Protein AF-A0A1A2VH51-F1 (afdb_monomer)

pLDDT: mean 92.54, std 7.7, range [42.25, 98.5]

Foldseek 3Di:
DDFDQDPNDTDDDDVVCVPPDLVVLLVVLLVVLLVVVVVDDAADEAEAAALQEQDSNSVSNNNSVVVNLQVVAPRYKYKHFYDHHDDDQFAEKEFDAPVVLVVVLVVVVVPVVVCVVPVCNCVQLVVQQVCLVCVCCRHVNPPDPDHDDGNGMTTIFMWHHYPNFIFTAHRYYADVVCNDDDTDPDTCRCVSPDDHPNRVVVD

Secondary structure (DSSP, 8-state):
---EEETTEEE---GGGTTS-HHHHHHHHHHHHHHHHTT--S-EEEEEE-TTSSSHHHHHHHHHHHHHHHHHGGGEEEEEE-SSSPPSS--EEEEE-HHHHHHHHHHHHT-HHHHHHS-HHHHHHHHHHHHHHHHHHHHH-TT-S-----SEEEEEEEEEEETTEEEEEPSEE-BTTB----EEEEE-HHHHTSPPHHHHHT-

Solvent-accessible surface area (backbone atoms only — not comparable to full-atom values): 11264 Å² total; per-residue (Å²): 134,76,70,46,80,54,98,92,38,80,43,82,78,64,71,92,41,73,82,46,56,56,69,59,33,17,55,53,50,23,48,53,51,51,60,56,54,73,76,56,85,74,76,40,80,45,75,45,42,28,51,55,31,57,49,69,66,44,17,24,51,17,47,14,50,50,58,34,36,54,73,52,19,84,45,26,39,38,35,26,34,57,82,81,33,74,68,90,64,42,17,31,33,40,73,39,53,70,68,59,50,51,52,51,40,54,60,54,59,74,43,49,76,56,39,72,78,46,59,54,54,57,51,55,52,53,51,17,37,50,32,33,71,48,39,39,38,63,36,65,34,83,89,44,87,63,76,73,86,49,69,24,21,47,60,24,29,35,31,32,29,52,96,96,38,32,21,30,33,47,63,45,74,63,43,86,96,54,77,77,76,71,61,38,88,51,74,42,40,73,63,76,72,44,83,27,75,42,69,76,72,68,120

Structure (mmCIF, N/CA/C/O backbone):
data_AF-A0A1A2VH51-F1
#
_entry.id   AF-A0A1A2VH51-F1
#
loop_
_atom_site.group_PDB
_atom_site.id
_atom_site.type_symbol
_atom_site.label_atom_id
_atom_site.label_alt_id
_atom_site.label_comp_id
_atom_site.label_asym_id
_atom_site.label_entity_id
_atom_site.label_seq_id
_atom_site.pdbx_PDB_ins_code
_atom_site.Cartn_x
_atom_site.Cartn_y
_atom_site.Cartn_z
_atom_site.occupancy
_atom_site.B_iso_or_equiv
_atom_site.auth_seq_id
_atom_site.auth_comp_id
_atom_site.auth_asym_id
_atom_site.auth_atom_id
_atom_site.pdbx_PDB_model_num
ATOM 1 N N . MET A 1 1 ? -24.091 6.174 -7.461 1.00 45.56 1 MET A N 1
ATOM 2 C CA . MET A 1 1 ? -24.916 5.526 -8.511 1.00 45.56 1 MET A CA 1
ATOM 3 C C . MET A 1 1 ? -24.283 5.861 -9.857 1.00 45.56 1 MET A C 1
ATOM 5 O O . MET A 1 1 ? -23.972 7.026 -10.028 1.00 45.56 1 MET A O 1
ATOM 9 N N . ALA A 1 2 ? -24.024 4.957 -10.804 1.00 42.25 2 ALA A N 1
ATOM 10 C CA . ALA A 1 2 ? -24.270 3.516 -10.881 1.00 42.25 2 ALA A CA 1
ATOM 11 C C . ALA A 1 2 ? -22.970 2.720 -10.665 1.00 42.25 2 ALA A C 1
ATOM 13 O O . ALA A 1 2 ? -21.919 3.094 -11.177 1.00 42.25 2 ALA A O 1
ATOM 14 N N . ALA A 1 3 ? -23.054 1.640 -9.887 1.00 53.72 3 ALA A N 1
ATOM 15 C CA . ALA A 1 3 ? -21.981 0.666 -9.791 1.00 53.72 3 ALA A CA 1
ATOM 16 C C . ALA A 1 3 ? -21.979 -0.147 -11.091 1.00 53.72 3 ALA A C 1
ATOM 18 O O . ALA A 1 3 ? -22.956 -0.833 -11.382 1.00 53.72 3 ALA A O 1
ATOM 19 N N . GLY A 1 4 ? -20.939 -0.006 -11.907 1.00 67.25 4 GLY A N 1
ATOM 20 C CA . GLY A 1 4 ? -20.737 -0.901 -13.042 1.00 67.25 4 GLY A CA 1
ATOM 21 C C . GLY A 1 4 ? -20.118 -2.205 -12.550 1.00 67.25 4 GLY A C 1
ATOM 22 O O . GLY A 1 4 ? -19.243 -2.174 -11.683 1.00 67.25 4 GLY A O 1
ATOM 23 N N . GLU A 1 5 ? -20.547 -3.340 -13.095 1.00 78.88 5 GLU A N 1
ATOM 24 C CA . GLU A 1 5 ? -19.746 -4.561 -13.040 1.00 78.88 5 GLU A CA 1
ATOM 25 C C . GLU A 1 5 ? -18.801 -4.577 -14.243 1.00 78.88 5 GLU A C 1
ATOM 27 O O . GLU A 1 5 ? -19.226 -4.416 -15.388 1.00 78.88 5 GLU A O 1
ATOM 32 N N . PHE A 1 6 ? -17.509 -4.761 -13.993 1.00 79.12 6 PHE A N 1
ATOM 33 C CA . PHE A 1 6 ? -16.492 -4.865 -15.028 1.00 79.12 6 PHE A CA 1
ATOM 34 C C . PHE A 1 6 ? -15.518 -5.984 -14.680 1.00 79.12 6 PHE A C 1
ATOM 36 O O . PHE A 1 6 ? -14.874 -5.937 -13.638 1.00 79.12 6 PHE A O 1
ATOM 43 N N . ALA A 1 7 ? -15.411 -6.997 -15.545 1.00 84.19 7 ALA A N 1
ATOM 44 C CA . ALA A 1 7 ? -14.507 -8.139 -15.362 1.00 84.19 7 ALA A CA 1
ATOM 45 C C . ALA A 1 7 ? -14.626 -8.830 -13.981 1.00 84.19 7 ALA A C 1
ATOM 47 O O . ALA A 1 7 ? -13.630 -9.257 -13.406 1.00 84.19 7 ALA A O 1
ATOM 48 N N . GLY A 1 8 ? -15.845 -8.922 -13.436 1.00 85.06 8 GLY A N 1
ATOM 49 C CA . GLY A 1 8 ? -16.095 -9.499 -12.108 1.00 85.06 8 GLY A CA 1
ATOM 50 C C . GLY A 1 8 ? -15.820 -8.551 -10.935 1.00 85.06 8 GLY A C 1
ATOM 51 O O . GLY A 1 8 ? -15.975 -8.950 -9.784 1.00 85.06 8 GLY A O 1
ATOM 52 N N . PHE A 1 9 ? -15.453 -7.297 -11.204 1.00 86.62 9 PHE A N 1
ATOM 53 C CA . PHE A 1 9 ? -15.301 -6.252 -10.198 1.00 86.62 9 PHE A CA 1
ATOM 54 C C . PHE A 1 9 ? -16.520 -5.344 -10.175 1.00 86.62 9 PHE A C 1
ATOM 56 O O . PHE A 1 9 ? -16.989 -4.884 -11.215 1.00 86.62 9 PHE A O 1
ATOM 63 N N . ARG A 1 10 ? -16.980 -5.007 -8.972 1.00 88.31 10 ARG A N 1
ATOM 64 C CA . ARG A 1 10 ? -17.880 -3.875 -8.773 1.00 88.31 10 ARG A CA 1
ATOM 65 C C . ARG A 1 10 ? -17.056 -2.596 -8.708 1.00 88.31 10 ARG A C 1
ATOM 67 O O . ARG A 1 10 ? -16.234 -2.431 -7.810 1.00 88.31 10 ARG A O 1
ATOM 74 N N . VAL A 1 11 ? -17.322 -1.670 -9.618 1.00 89.88 11 VAL A N 1
ATOM 75 C CA . VAL A 1 11 ? -16.664 -0.364 -9.648 1.00 89.88 11 VAL A CA 1
ATOM 76 C C . VAL A 1 11 ? -17.558 0.664 -8.966 1.00 89.88 11 VAL A C 1
ATOM 78 O O . VAL A 1 11 ? -18.696 0.887 -9.379 1.00 89.88 11 VAL A O 1
ATOM 81 N N . VAL A 1 12 ? -17.040 1.306 -7.919 1.00 90.44 12 VAL A N 1
ATOM 82 C CA . VAL A 1 12 ? -17.690 2.443 -7.258 1.00 90.44 12 VAL A CA 1
ATOM 83 C C . VAL A 1 12 ? -16.926 3.706 -7.623 1.00 90.44 12 VAL A C 1
ATOM 85 O O . VAL A 1 12 ? -15.766 3.865 -7.259 1.00 90.44 12 VAL A O 1
ATOM 88 N N . VAL A 1 13 ? -17.592 4.598 -8.351 1.00 90.75 13 VAL A N 1
ATOM 89 C CA . VAL A 1 13 ? -17.011 5.860 -8.814 1.00 90.75 13 VAL A CA 1
ATOM 90 C C . VAL A 1 13 ? -17.446 6.996 -7.888 1.00 90.75 13 VAL A C 1
ATOM 92 O O . VAL A 1 13 ? -18.637 7.167 -7.616 1.00 90.75 13 VAL A O 1
ATOM 95 N N . LEU A 1 14 ? -16.475 7.768 -7.394 1.00 91.88 14 LEU A N 1
ATOM 96 C CA . LEU A 1 14 ? -16.673 8.873 -6.450 1.00 91.88 14 LEU A CA 1
ATOM 97 C C . LEU A 1 14 ? -16.352 10.234 -7.097 1.00 91.88 14 LEU A C 1
ATOM 99 O O . LEU A 1 14 ? -15.671 11.059 -6.497 1.00 91.88 14 LEU A O 1
ATOM 103 N N . ASP A 1 15 ? -16.852 10.483 -8.312 1.00 91.31 15 ASP A N 1
ATOM 104 C CA . ASP A 1 15 ? -16.515 11.686 -9.103 1.00 91.31 15 ASP A CA 1
ATOM 105 C C . ASP A 1 15 ? -16.826 13.003 -8.384 1.00 91.31 15 ASP A C 1
ATOM 107 O O . ASP A 1 15 ? -16.090 13.977 -8.491 1.00 91.31 15 ASP A O 1
ATOM 111 N N . HIS A 1 16 ? -17.881 13.018 -7.569 1.00 90.31 16 HIS A N 1
ATOM 112 C CA . HIS A 1 16 ? -18.252 14.171 -6.744 1.00 90.31 16 HIS A CA 1
ATOM 113 C C . HIS A 1 16 ? -17.190 14.561 -5.695 1.00 90.31 16 HIS A C 1
ATOM 115 O O . HIS A 1 16 ? -17.291 15.634 -5.106 1.00 90.31 16 HIS A O 1
ATOM 121 N N . LEU A 1 17 ? -16.186 13.711 -5.448 1.00 92.44 17 LEU A N 1
ATOM 122 C CA . LEU A 1 17 ? -15.063 13.977 -4.544 1.00 92.44 17 LEU A CA 1
ATOM 123 C C . LEU A 1 17 ? -13.774 14.361 -5.288 1.00 92.44 17 LEU A C 1
ATOM 125 O O . LEU A 1 17 ? -12.760 14.644 -4.646 1.00 92.44 17 LEU A O 1
ATOM 129 N N . VAL A 1 18 ? -13.777 14.387 -6.627 1.00 85.75 18 VAL A N 1
ATOM 130 C CA . VAL A 1 18 ? -12.567 14.646 -7.428 1.00 85.75 18 VAL A CA 1
ATOM 131 C C . VAL A 1 18 ? -11.964 16.009 -7.129 1.00 85.75 18 VAL A C 1
ATOM 133 O O . VAL A 1 18 ? -10.749 16.085 -7.078 1.00 85.75 18 VAL A O 1
ATOM 136 N N . ASP A 1 19 ? -12.749 17.024 -6.779 1.00 87.88 19 ASP A N 1
ATOM 137 C CA . ASP A 1 19 ? -12.238 18.360 -6.420 1.00 87.88 19 ASP A CA 1
ATOM 138 C C . ASP A 1 19 ? -12.399 18.690 -4.929 1.00 87.88 19 ASP A C 1
ATOM 140 O O . ASP A 1 19 ? -12.152 19.812 -4.493 1.00 87.88 19 ASP A O 1
ATOM 144 N N . ALA A 1 20 ? -12.801 17.708 -4.120 1.00 89.94 20 ALA A N 1
ATOM 145 C CA . ALA A 1 20 ? -13.014 17.912 -2.696 1.00 89.94 20 ALA A CA 1
ATOM 146 C C . ALA A 1 20 ? -11.702 18.190 -1.940 1.00 89.94 20 ALA A C 1
ATOM 148 O O . ALA A 1 20 ? -10.629 17.687 -2.290 1.00 89.94 20 ALA A O 1
ATOM 149 N N . ASP A 1 21 ? -11.809 18.959 -0.854 1.00 89.31 21 ASP A N 1
ATOM 150 C CA . ASP A 1 21 ? -10.746 19.077 0.147 1.00 89.31 21 ASP A CA 1
ATOM 151 C C . ASP A 1 21 ? -10.367 17.682 0.694 1.00 89.31 21 ASP A C 1
ATOM 153 O O . ASP A 1 21 ? -11.258 16.833 0.837 1.00 89.31 21 ASP A O 1
ATOM 157 N N . PRO A 1 22 ? -9.088 17.419 1.034 1.00 85.44 22 PRO A N 1
ATOM 158 C CA . PRO A 1 22 ? -8.651 16.131 1.569 1.00 85.44 22 PRO A CA 1
ATOM 159 C C . PRO A 1 22 ? -9.500 15.586 2.724 1.00 85.44 22 PRO A C 1
ATOM 161 O O . PRO A 1 22 ? -9.721 14.381 2.778 1.00 85.44 22 PRO A O 1
ATOM 164 N N . THR A 1 23 ? -10.028 16.441 3.603 1.00 87.56 23 THR A N 1
ATOM 165 C CA . THR A 1 23 ? -10.880 16.026 4.732 1.00 87.56 23 THR A CA 1
ATOM 166 C C . THR A 1 23 ? -12.226 15.481 4.253 1.00 87.56 23 THR A C 1
ATOM 168 O O . THR A 1 23 ? -12.722 14.470 4.753 1.00 87.56 23 THR A O 1
ATOM 171 N N . VAL A 1 24 ? -12.823 16.138 3.256 1.00 92.25 24 VAL A N 1
ATOM 172 C CA . VAL A 1 24 ? -14.099 15.726 2.652 1.00 92.25 24 VAL A CA 1
ATOM 173 C C . VAL A 1 24 ? -13.906 14.457 1.822 1.00 92.25 24 VAL A C 1
ATOM 175 O O . VAL A 1 24 ? -14.721 13.537 1.906 1.00 92.25 24 VAL A O 1
ATOM 178 N N . LEU A 1 25 ? -12.802 14.378 1.073 1.00 91.88 25 LEU A N 1
ATOM 179 C CA . LEU A 1 25 ? -12.395 13.173 0.354 1.00 91.88 25 LEU A CA 1
ATOM 180 C C . LEU A 1 25 ? -12.227 11.992 1.318 1.00 91.88 25 LEU A C 1
ATOM 182 O O . LEU A 1 25 ? -12.767 10.918 1.063 1.00 91.88 25 LEU A O 1
ATOM 186 N N . GLU A 1 26 ? -11.525 12.195 2.434 1.00 92.81 26 GLU A N 1
ATOM 187 C CA . GLU A 1 26 ? -11.271 11.159 3.434 1.00 92.81 26 GLU A CA 1
ATOM 188 C C . GLU A 1 26 ? -12.580 10.593 4.005 1.00 92.81 26 GLU A C 1
ATOM 190 O O . GLU A 1 26 ? -12.804 9.379 3.989 1.00 92.81 26 GLU A O 1
ATOM 195 N N . ALA A 1 27 ? -13.489 11.472 4.437 1.00 93.50 27 ALA A N 1
ATOM 196 C CA . ALA A 1 27 ? -14.791 11.072 4.964 1.00 93.50 27 ALA A CA 1
ATOM 197 C C . ALA A 1 27 ? -15.648 10.335 3.919 1.00 93.50 27 ALA A C 1
ATOM 199 O O . ALA A 1 27 ? -16.260 9.309 4.232 1.00 93.50 27 ALA A O 1
ATOM 200 N N . GLY A 1 28 ? -15.673 10.827 2.676 1.00 94.31 28 GLY A N 1
ATOM 201 C CA . GLY A 1 28 ? -16.443 10.227 1.587 1.00 94.31 28 GLY A CA 1
ATOM 202 C C . GLY A 1 28 ? -15.929 8.844 1.180 1.00 94.31 28 GLY A C 1
ATOM 203 O O . GLY A 1 28 ? -16.721 7.914 1.021 1.00 94.31 28 GLY A O 1
ATOM 204 N N . VAL A 1 29 ? -14.607 8.669 1.090 1.00 95.12 29 VAL A N 1
ATOM 205 C CA . VAL A 1 29 ? -13.984 7.365 0.805 1.00 95.12 29 VAL A CA 1
ATOM 206 C C . VAL A 1 29 ? -14.249 6.378 1.945 1.00 95.12 29 VAL A C 1
ATOM 208 O O . VAL A 1 29 ? -14.648 5.243 1.685 1.00 95.12 29 VAL A O 1
ATOM 211 N N . ALA A 1 30 ? -14.108 6.796 3.207 1.00 95.12 30 ALA A N 1
ATOM 212 C CA . ALA A 1 30 ? -14.380 5.927 4.355 1.00 95.12 30 ALA A CA 1
ATOM 213 C C . ALA A 1 30 ? -15.852 5.468 4.410 1.00 95.12 30 ALA A C 1
ATOM 215 O O . ALA A 1 30 ? -16.135 4.315 4.755 1.00 95.12 30 ALA A O 1
ATOM 216 N N . ALA A 1 31 ? -16.793 6.346 4.046 1.00 94.31 31 ALA A N 1
ATOM 217 C CA . ALA A 1 31 ? -18.207 6.000 3.927 1.00 94.31 31 ALA A CA 1
ATOM 218 C C . ALA A 1 31 ? -18.446 4.976 2.807 1.00 94.31 31 ALA A C 1
ATOM 220 O O . ALA A 1 31 ? -19.063 3.941 3.055 1.00 94.31 31 ALA A O 1
ATOM 221 N N . ALA A 1 32 ? -17.877 5.199 1.619 1.00 94.44 32 ALA A N 1
ATOM 222 C CA . ALA A 1 32 ? -18.000 4.276 0.491 1.00 94.44 32 ALA A CA 1
ATOM 223 C C . ALA A 1 32 ? -17.426 2.882 0.804 1.00 94.44 32 ALA A C 1
ATOM 225 O O . ALA A 1 32 ? -18.057 1.874 0.487 1.00 94.44 32 ALA A O 1
ATOM 226 N N . LEU A 1 33 ? -16.270 2.812 1.477 1.00 95.00 33 LEU A N 1
ATOM 227 C CA . LEU A 1 33 ? -15.690 1.548 1.943 1.00 95.00 33 LEU A CA 1
ATOM 228 C C . LEU A 1 33 ? -16.621 0.828 2.922 1.00 95.00 33 LEU A C 1
ATOM 230 O O . LEU A 1 33 ? -16.812 -0.380 2.811 1.00 95.00 33 LEU A O 1
ATOM 234 N N . THR A 1 34 ? -17.219 1.566 3.859 1.00 94.12 34 THR A N 1
ATOM 235 C CA . THR A 1 34 ? -18.172 1.006 4.828 1.00 94.12 34 THR A CA 1
ATOM 236 C C . THR A 1 34 ? -19.405 0.439 4.129 1.00 94.12 34 THR A C 1
ATOM 238 O O . THR A 1 34 ? -19.861 -0.645 4.484 1.00 94.12 34 THR A O 1
ATOM 241 N N . ASP A 1 35 ? -19.934 1.139 3.127 1.00 93.00 35 ASP A N 1
ATOM 242 C CA . ASP A 1 35 ? -21.104 0.682 2.379 1.00 93.00 35 ASP A CA 1
ATOM 243 C C . ASP A 1 35 ? -20.803 -0.579 1.562 1.00 93.00 35 ASP A C 1
ATOM 245 O O . ASP A 1 35 ? -21.581 -1.528 1.619 1.00 93.00 35 ASP A O 1
ATOM 249 N N . VAL A 1 36 ? -19.655 -0.640 0.875 1.00 91.38 36 VAL A N 1
ATOM 250 C CA . VAL A 1 36 ? -19.232 -1.841 0.130 1.00 91.38 36 VAL A CA 1
ATOM 251 C C . VAL A 1 36 ? -18.973 -3.020 1.073 1.00 91.38 36 VAL A C 1
ATOM 253 O O . VAL A 1 36 ? -19.394 -4.139 0.786 1.00 91.38 36 VAL A O 1
ATOM 256 N N . ALA A 1 37 ? -18.329 -2.786 2.219 1.00 92.12 37 ALA A N 1
ATOM 257 C CA . ALA A 1 37 ? -17.998 -3.834 3.184 1.00 92.12 37 ALA A CA 1
ATOM 258 C C . ALA A 1 37 ? -19.235 -4.552 3.750 1.00 92.12 37 ALA A C 1
ATOM 260 O O . ALA A 1 37 ? -19.156 -5.739 4.050 1.00 92.12 37 ALA A O 1
ATOM 261 N N . ARG A 1 38 ? -20.393 -3.877 3.843 1.00 90.69 38 ARG A N 1
ATOM 262 C CA . ARG A 1 38 ? -21.658 -4.495 4.297 1.00 90.69 38 ARG A CA 1
ATOM 263 C C . ARG A 1 38 ? -22.147 -5.624 3.394 1.00 90.69 38 ARG A C 1
ATOM 265 O O . ARG A 1 38 ? -22.955 -6.442 3.827 1.00 90.69 38 ARG A O 1
ATOM 272 N N . GLU A 1 39 ? -21.707 -5.643 2.143 1.00 89.06 39 GLU A N 1
ATOM 273 C CA . GLU A 1 39 ? -22.135 -6.629 1.154 1.00 89.06 39 GLU A CA 1
ATOM 274 C C . GLU A 1 39 ? -21.197 -7.843 1.093 1.00 89.06 39 GLU A C 1
ATOM 276 O O . GLU A 1 39 ? -21.572 -8.898 0.576 1.00 89.06 39 GLU A O 1
ATOM 281 N N . VAL A 1 40 ? -19.985 -7.718 1.638 1.00 86.94 40 VAL A N 1
ATOM 282 C CA . VAL A 1 40 ? -18.974 -8.775 1.617 1.00 86.94 40 VAL A CA 1
ATOM 283 C C . VAL A 1 40 ? -19.202 -9.734 2.782 1.00 86.94 40 VAL A C 1
ATOM 285 O O . VAL A 1 40 ? -19.406 -9.329 3.924 1.00 86.94 40 VAL A O 1
ATOM 288 N N . ARG A 1 41 ? -19.148 -11.039 2.497 1.00 85.75 41 ARG A N 1
ATOM 289 C CA . ARG A 1 41 ? -19.169 -12.086 3.525 1.00 85.75 41 ARG A CA 1
ATOM 290 C C . ARG A 1 41 ? -17.752 -12.592 3.762 1.00 85.75 41 ARG A C 1
ATOM 292 O O . ARG A 1 41 ? -17.135 -13.116 2.840 1.00 85.75 41 ARG A O 1
ATOM 299 N N . GLY A 1 42 ? -17.287 -12.502 5.004 1.00 88.94 42 GLY A N 1
ATOM 300 C CA . GLY A 1 42 ? -15.973 -12.991 5.422 1.00 88.94 42 GLY A CA 1
ATOM 301 C C . GLY A 1 42 ? -14.929 -11.880 5.574 1.00 88.94 42 GLY A C 1
ATOM 302 O O . GLY A 1 42 ? -15.286 -10.702 5.554 1.00 88.94 42 GLY A O 1
ATOM 303 N N . PRO A 1 43 ? -13.651 -12.258 5.756 1.00 92.06 43 PRO A N 1
ATOM 304 C CA . PRO A 1 43 ? -12.571 -11.306 5.983 1.00 92.06 43 PRO A CA 1
ATOM 305 C C . PRO A 1 43 ? -12.390 -10.330 4.817 1.00 92.06 43 PRO A C 1
ATOM 307 O O . PRO A 1 43 ? -12.466 -10.704 3.645 1.00 92.06 43 PRO A O 1
ATOM 310 N N . LEU A 1 44 ? -12.094 -9.079 5.152 1.00 95.75 44 LEU A N 1
ATOM 311 C CA . LEU A 1 44 ? -11.854 -7.988 4.220 1.00 95.75 44 LEU A CA 1
ATOM 312 C C . LEU A 1 44 ? -10.352 -7.808 4.005 1.00 95.75 44 LEU A C 1
ATOM 314 O O . LEU A 1 44 ? -9.604 -7.553 4.951 1.00 95.75 44 LEU A O 1
ATOM 318 N N . LEU A 1 45 ? -9.919 -7.877 2.747 1.00 95.88 45 LEU A N 1
ATOM 319 C CA . LEU A 1 45 ? -8.612 -7.377 2.339 1.00 95.88 45 LEU A CA 1
ATOM 320 C C . LEU A 1 45 ? -8.791 -5.994 1.720 1.00 95.88 45 LEU A C 1
ATOM 322 O O . LEU A 1 45 ? -9.371 -5.857 0.644 1.00 95.88 45 LEU A O 1
ATOM 326 N N . LEU A 1 46 ? -8.277 -4.974 2.395 1.00 97.00 46 LEU A N 1
ATOM 327 C CA . LEU A 1 46 ? -8.183 -3.628 1.847 1.00 97.00 46 LEU A CA 1
ATOM 328 C C . LEU A 1 46 ? -6.804 -3.448 1.216 1.00 97.00 46 LEU A C 1
ATOM 330 O O . LEU A 1 46 ? -5.800 -3.828 1.813 1.00 97.00 46 LEU A O 1
ATOM 334 N N . ILE A 1 47 ? -6.742 -2.831 0.040 1.00 97.25 47 ILE A N 1
ATOM 335 C CA . ILE A 1 47 ? -5.485 -2.500 -0.637 1.00 97.25 47 ILE A CA 1
ATOM 336 C C . ILE A 1 47 ? -5.562 -1.032 -1.048 1.00 97.25 47 ILE A C 1
ATOM 338 O O . ILE A 1 47 ? -6.467 -0.646 -1.785 1.00 97.25 47 ILE A O 1
ATOM 342 N N . SER A 1 48 ? -4.647 -0.198 -0.560 1.00 97.62 48 SER A N 1
ATOM 343 C CA . SER A 1 48 ? -4.636 1.235 -0.881 1.00 97.62 48 SER A CA 1
ATOM 344 C C . SER A 1 48 ? -3.228 1.818 -0.844 1.00 97.62 48 SER A C 1
ATOM 346 O O . SER A 1 48 ? -2.289 1.190 -0.359 1.00 97.62 48 SER A O 1
ATOM 348 N N . ALA A 1 49 ? -3.083 3.062 -1.296 1.00 96.62 49 ALA A N 1
ATOM 349 C CA . ALA A 1 49 ? -1.876 3.830 -1.025 1.00 96.62 49 ALA A CA 1
ATOM 350 C C . ALA A 1 49 ? -1.592 3.939 0.483 1.00 96.62 49 ALA A C 1
ATOM 352 O O . ALA A 1 49 ? -2.510 3.966 1.310 1.00 96.62 49 ALA A O 1
ATOM 353 N N . SER A 1 50 ? -0.305 4.045 0.810 1.00 96.94 50 SER A N 1
ATOM 354 C CA . SER A 1 50 ? 0.178 4.397 2.144 1.00 96.94 50 SER A CA 1
ATOM 355 C C . SER A 1 50 ? -0.318 5.788 2.582 1.00 96.94 50 SER A C 1
ATOM 357 O O . SER A 1 50 ? -0.282 6.727 1.780 1.00 96.94 50 SER A O 1
ATOM 359 N N . PRO A 1 51 ? -0.694 5.977 3.865 1.00 95.62 51 PRO A N 1
ATOM 360 C CA . PRO A 1 51 ? -1.000 7.298 4.420 1.00 95.62 51 PRO A CA 1
ATOM 361 C C . PRO A 1 51 ? 0.249 8.194 4.550 1.00 95.62 51 PRO A C 1
ATOM 363 O O . PRO A 1 51 ? 0.125 9.373 4.869 1.00 95.62 51 PRO A O 1
ATOM 366 N N . HIS A 1 52 ? 1.441 7.648 4.280 1.00 94.94 52 HIS A N 1
ATOM 367 C CA . HIS A 1 52 ? 2.723 8.357 4.241 1.00 94.94 52 HIS A CA 1
ATOM 368 C C . HIS A 1 52 ? 3.345 8.371 2.832 1.00 94.94 52 HIS A C 1
ATOM 370 O O . HIS A 1 52 ? 4.572 8.352 2.700 1.00 94.94 52 HIS A O 1
ATOM 376 N N . ASP A 1 53 ? 2.522 8.354 1.777 1.00 93.69 53 ASP A N 1
ATOM 377 C CA . ASP A 1 53 ? 2.985 8.636 0.410 1.00 93.69 53 ASP A CA 1
ATOM 378 C C . ASP A 1 53 ? 3.437 10.115 0.278 1.00 93.69 53 ASP A C 1
ATOM 380 O O . ASP A 1 53 ? 3.684 10.800 1.270 1.00 93.69 53 ASP A O 1
ATOM 384 N N . LYS A 1 54 ? 3.627 10.621 -0.946 1.00 91.50 54 LYS A N 1
ATOM 385 C CA . LYS A 1 54 ? 4.053 12.005 -1.186 1.00 91.50 54 LYS A CA 1
ATOM 386 C C . LYS A 1 54 ? 2.921 12.925 -1.609 1.00 91.50 54 LYS A C 1
ATOM 388 O O . LYS A 1 54 ? 3.007 14.115 -1.324 1.00 91.50 54 LYS A O 1
ATOM 393 N N . HIS A 1 55 ? 1.893 12.403 -2.274 1.00 90.75 55 HIS A N 1
ATOM 394 C CA . HIS A 1 55 ? 0.793 13.221 -2.775 1.00 90.75 55 HIS A CA 1
ATOM 395 C C . HIS A 1 55 ? -0.355 13.309 -1.751 1.00 90.75 55 HIS A C 1
ATOM 397 O O . HIS A 1 55 ? -0.867 12.258 -1.347 1.00 90.75 55 HIS A O 1
ATOM 403 N N . PRO A 1 56 ? -0.851 14.512 -1.393 1.00 89.50 56 PRO A N 1
ATOM 404 C CA . PRO A 1 56 ? -1.867 14.683 -0.347 1.00 89.50 56 PRO A CA 1
ATOM 405 C C . PRO A 1 56 ? -3.127 13.832 -0.534 1.00 89.50 56 PRO A C 1
ATOM 407 O O . PRO A 1 56 ? -3.701 13.337 0.436 1.00 89.50 56 PRO A O 1
ATOM 410 N N . ARG A 1 57 ? -3.550 13.603 -1.785 1.00 90.69 57 ARG A N 1
ATOM 411 C CA . ARG A 1 57 ? -4.733 12.775 -2.075 1.00 90.69 57 ARG A CA 1
ATOM 412 C C . ARG A 1 57 ? -4.487 11.279 -1.908 1.00 90.69 57 ARG A C 1
ATOM 414 O O . ARG A 1 57 ? -5.406 10.572 -1.513 1.00 90.69 57 ARG A O 1
ATOM 421 N N . HIS A 1 58 ? -3.271 10.792 -2.168 1.00 94.12 58 HIS A N 1
ATOM 422 C CA . HIS A 1 58 ? -2.929 9.394 -1.879 1.00 94.12 58 HIS A CA 1
ATOM 423 C C . HIS A 1 58 ? -2.973 9.155 -0.375 1.00 94.12 58 HIS A C 1
ATOM 425 O O . HIS A 1 58 ? -3.558 8.180 0.089 1.00 94.12 58 HIS A O 1
ATOM 431 N N . GLU A 1 59 ? -2.415 10.099 0.382 1.00 94.06 59 GLU A N 1
ATOM 432 C CA . GLU A 1 59 ? -2.422 10.020 1.831 1.00 94.06 59 GLU A CA 1
ATOM 433 C C . GLU A 1 59 ? -3.840 10.093 2.409 1.00 94.06 59 GLU A C 1
ATOM 435 O O . GLU A 1 59 ? -4.157 9.332 3.317 1.00 94.06 59 GLU A O 1
ATOM 440 N N . ALA A 1 60 ? -4.710 10.960 1.873 1.00 93.25 60 ALA A N 1
ATOM 441 C CA . ALA A 1 60 ? -6.113 11.047 2.283 1.00 93.25 60 ALA A CA 1
ATOM 442 C C . ALA A 1 60 ? -6.862 9.724 2.048 1.00 93.25 60 ALA A C 1
ATOM 444 O O . ALA A 1 60 ? -7.602 9.273 2.918 1.00 93.25 60 ALA A O 1
ATOM 445 N N . VAL A 1 61 ? -6.622 9.052 0.916 1.00 95.56 61 VAL A N 1
ATOM 446 C CA . VAL A 1 61 ? -7.166 7.706 0.657 1.00 95.56 61 VAL A CA 1
ATOM 447 C C . VAL A 1 61 ? -6.601 6.679 1.644 1.00 95.56 61 VAL A C 1
ATOM 449 O O . VAL A 1 61 ? -7.354 5.856 2.167 1.00 95.56 61 VAL A O 1
ATOM 452 N N . GLY A 1 62 ? -5.301 6.734 1.946 1.00 96.38 62 GLY A N 1
ATOM 453 C CA . GLY A 1 62 ? -4.681 5.879 2.960 1.00 96.38 62 GLY A CA 1
ATOM 454 C C . GLY A 1 62 ? -5.295 6.080 4.350 1.00 96.38 62 GLY A C 1
ATOM 455 O O . GLY A 1 62 ? -5.658 5.109 5.009 1.00 96.38 62 GLY A O 1
ATOM 456 N N . ARG A 1 63 ? -5.498 7.331 4.776 1.00 96.56 63 ARG A N 1
ATOM 457 C CA . ARG A 1 63 ? -6.141 7.678 6.056 1.00 96.56 63 ARG A CA 1
ATOM 458 C C . ARG A 1 63 ? -7.610 7.260 6.1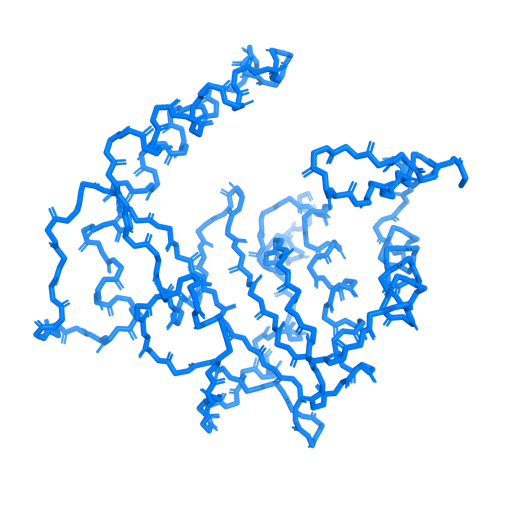05 1.00 96.56 63 ARG A C 1
ATOM 460 O O . ARG A 1 63 ? -8.036 6.667 7.094 1.00 96.56 63 ARG A O 1
ATOM 467 N N . ALA A 1 64 ? -8.356 7.449 5.016 1.00 97.00 64 ALA A N 1
ATOM 468 C CA . ALA A 1 64 ? -9.733 6.968 4.897 1.00 97.00 64 ALA A CA 1
ATOM 469 C C . ALA A 1 64 ? -9.815 5.445 5.051 1.00 97.00 64 ALA A C 1
ATOM 471 O O . ALA A 1 64 ? -10.685 4.922 5.751 1.00 97.00 64 ALA A O 1
ATOM 472 N N . THR A 1 65 ? -8.874 4.736 4.421 1.00 97.75 65 THR A N 1
ATOM 473 C CA . THR A 1 65 ? -8.770 3.277 4.495 1.00 97.75 65 THR A CA 1
ATOM 474 C C . THR A 1 65 ? -8.416 2.829 5.910 1.00 97.75 65 THR A C 1
ATOM 476 O O . THR A 1 65 ? -9.051 1.909 6.422 1.00 97.75 65 THR A O 1
ATOM 479 N N . ALA A 1 66 ? -7.497 3.522 6.589 1.00 97.00 66 ALA A N 1
ATOM 480 C CA . ALA A 1 66 ? -7.183 3.280 7.996 1.00 97.00 66 ALA A CA 1
ATOM 481 C C . ALA A 1 66 ? -8.417 3.472 8.897 1.00 97.00 66 ALA A C 1
ATOM 483 O O . ALA A 1 66 ? -8.732 2.609 9.716 1.00 97.00 66 ALA A O 1
ATOM 484 N N . ALA A 1 67 ? -9.160 4.568 8.723 1.00 96.19 67 ALA A N 1
ATOM 485 C CA . ALA A 1 67 ? -10.367 4.847 9.499 1.00 96.19 67 ALA A CA 1
ATOM 486 C C . ALA A 1 67 ? -11.460 3.785 9.283 1.00 96.19 67 ALA A C 1
ATOM 488 O O . ALA A 1 67 ? -12.139 3.394 10.236 1.00 96.19 67 ALA A O 1
ATOM 489 N N . ALA A 1 68 ? -11.624 3.295 8.051 1.00 96.81 68 ALA A N 1
ATOM 490 C CA . ALA A 1 68 ? -12.543 2.205 7.737 1.00 96.81 68 ALA A CA 1
ATOM 491 C C . ALA A 1 68 ? -12.073 0.872 8.349 1.00 96.81 68 ALA A C 1
ATOM 493 O O . ALA A 1 68 ? -12.827 0.242 9.089 1.00 96.81 68 ALA A O 1
ATOM 494 N N . ALA A 1 69 ? -10.812 0.483 8.135 1.00 96.44 69 ALA A N 1
ATOM 495 C CA . ALA A 1 69 ? -10.229 -0.733 8.706 1.00 96.44 69 ALA A CA 1
ATOM 496 C C . ALA A 1 69 ? -10.309 -0.771 10.237 1.00 96.44 69 ALA A C 1
ATOM 498 O O . ALA A 1 69 ? -10.613 -1.819 10.799 1.00 96.44 69 ALA A O 1
ATOM 499 N N . ALA A 1 70 ? -10.106 0.358 10.923 1.00 96.56 70 ALA A N 1
ATOM 500 C CA . ALA A 1 70 ? -10.245 0.424 12.376 1.00 96.56 70 ALA A CA 1
ATOM 501 C C . ALA A 1 70 ? -11.673 0.103 12.851 1.00 96.56 70 ALA A C 1
ATOM 503 O O . ALA A 1 70 ? -11.843 -0.535 13.888 1.00 96.56 70 ALA A O 1
ATOM 504 N N . LYS A 1 71 ? -12.699 0.502 12.083 1.00 95.81 71 LYS A N 1
ATOM 505 C CA . LYS A 1 71 ? -14.105 0.165 12.366 1.00 95.81 71 LYS A CA 1
ATOM 506 C C . LYS A 1 71 ? -14.417 -1.300 12.085 1.00 95.81 71 LYS A C 1
ATOM 508 O O . LYS A 1 71 ? -15.216 -1.887 12.805 1.00 95.81 71 LYS A O 1
ATOM 513 N N . PHE A 1 72 ? -13.806 -1.872 11.049 1.00 95.56 72 PHE A N 1
ATOM 514 C CA . PHE A 1 72 ? -13.947 -3.293 10.724 1.00 95.56 72 PHE A CA 1
ATOM 515 C C . PHE A 1 72 ? -13.197 -4.189 11.721 1.00 95.56 72 PHE A C 1
ATOM 517 O O . PHE A 1 72 ? -13.571 -5.339 11.921 1.00 95.56 72 PHE A O 1
ATOM 524 N N . GLY A 1 73 ? -12.161 -3.663 12.380 1.00 94.88 73 GLY A N 1
ATOM 525 C CA . GLY A 1 73 ? -11.445 -4.348 13.449 1.00 94.88 73 GLY A CA 1
ATOM 526 C C . GLY A 1 73 ? -10.832 -5.667 12.983 1.00 94.88 73 GLY A C 1
ATOM 527 O O . GLY A 1 73 ? -10.070 -5.707 12.012 1.00 94.88 73 GLY A O 1
ATOM 528 N N . ASP A 1 74 ? -11.165 -6.745 13.694 1.00 93.69 74 ASP A N 1
ATOM 529 C CA . ASP A 1 74 ? -10.582 -8.074 13.498 1.00 93.69 74 ASP A CA 1
ATOM 530 C C . ASP A 1 74 ? -10.926 -8.692 12.129 1.00 93.69 74 ASP A C 1
ATOM 532 O O . ASP A 1 74 ? -10.179 -9.546 11.646 1.00 93.69 74 ASP A O 1
ATOM 536 N N . ASP A 1 75 ? -11.977 -8.198 11.466 1.00 93.56 75 ASP A N 1
ATOM 537 C CA . ASP A 1 75 ? -12.433 -8.684 10.161 1.00 93.56 75 ASP A CA 1
ATOM 538 C C . ASP A 1 75 ? -11.611 -8.138 8.988 1.00 93.56 75 ASP A C 1
ATOM 540 O O . ASP A 1 75 ? -11.738 -8.639 7.874 1.00 93.56 75 ASP A O 1
ATOM 544 N N . ALA A 1 76 ? -10.763 -7.127 9.206 1.00 95.69 76 ALA A N 1
ATOM 545 C CA . ALA A 1 76 ? -9.977 -6.508 8.145 1.00 95.69 76 ALA A CA 1
ATOM 546 C C . ALA A 1 76 ? -8.465 -6.713 8.308 1.00 95.69 76 ALA A C 1
ATOM 548 O O . ALA A 1 76 ? -7.903 -6.666 9.413 1.00 95.69 76 ALA A O 1
ATOM 549 N N . VAL A 1 77 ? -7.813 -6.880 7.159 1.00 96.94 77 VAL A N 1
ATOM 550 C CA . VAL A 1 77 ? -6.375 -6.701 6.942 1.00 96.94 77 VAL A CA 1
ATOM 551 C C . VAL A 1 77 ? -6.207 -5.653 5.847 1.00 96.94 77 VAL A C 1
ATOM 553 O O . VAL A 1 77 ? -6.963 -5.619 4.877 1.00 96.94 77 VAL A O 1
ATOM 556 N N . TRP A 1 78 ? -5.220 -4.783 6.007 1.00 98.00 78 TRP A N 1
ATOM 557 C CA . TRP A 1 78 ? -4.934 -3.700 5.082 1.00 98.00 78 TRP A CA 1
ATOM 558 C C . TRP A 1 78 ? -3.511 -3.809 4.545 1.00 98.00 78 TRP A C 1
ATOM 560 O O . TRP A 1 78 ? -2.555 -3.909 5.313 1.00 98.00 78 TRP A O 1
ATOM 570 N N . TRP A 1 79 ? -3.377 -3.796 3.221 1.00 98.19 79 TRP A N 1
ATOM 571 C CA . TRP A 1 79 ? -2.110 -3.727 2.505 1.00 98.19 79 TRP A CA 1
ATOM 572 C C . TRP A 1 79 ? -1.911 -2.333 1.924 1.00 98.19 79 TRP A C 1
ATOM 574 O O . TRP A 1 79 ? -2.694 -1.860 1.097 1.00 98.19 79 TRP A O 1
ATOM 584 N N . MET A 1 80 ? -0.829 -1.687 2.335 1.00 98.31 80 MET A N 1
ATOM 585 C CA . MET A 1 80 ? -0.411 -0.402 1.793 1.00 98.31 80 MET A CA 1
ATOM 586 C C . MET A 1 80 ? 0.647 -0.597 0.718 1.00 98.31 80 MET A C 1
ATOM 588 O O . MET A 1 80 ? 1.602 -1.339 0.939 1.00 98.31 80 MET A O 1
ATOM 592 N N . TYR A 1 81 ? 0.528 0.134 -0.386 1.00 97.44 81 TYR A N 1
ATOM 593 C CA . TYR A 1 81 ? 1.564 0.232 -1.415 1.00 97.44 81 TYR A CA 1
ATOM 594 C C . TYR A 1 81 ? 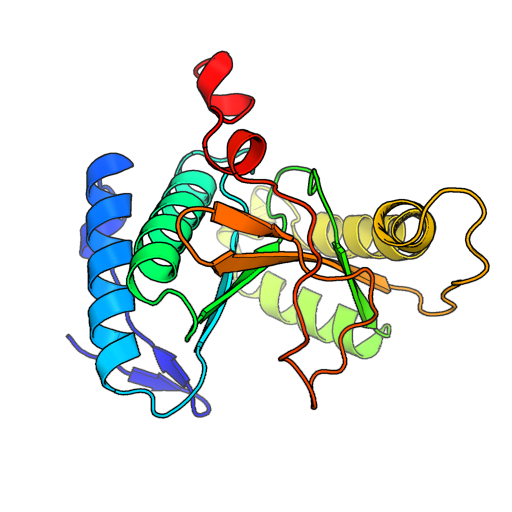2.010 1.684 -1.632 1.00 97.44 81 TYR A C 1
ATOM 596 O O . TYR A 1 81 ? 1.358 2.643 -1.205 1.00 97.44 81 TYR A O 1
ATOM 604 N N . ALA A 1 82 ? 3.157 1.841 -2.288 1.00 94.75 82 ALA A N 1
ATOM 605 C CA . ALA A 1 82 ? 3.722 3.133 -2.660 1.00 94.75 82 ALA A CA 1
ATOM 606 C C . ALA A 1 82 ? 3.243 3.587 -4.049 1.00 94.75 82 ALA A C 1
ATOM 608 O O . ALA A 1 82 ? 3.162 2.780 -4.980 1.00 94.75 82 ALA A O 1
ATOM 609 N N . ILE A 1 83 ? 3.001 4.890 -4.229 1.00 94.25 83 ILE A N 1
ATOM 610 C CA . ILE A 1 83 ? 2.700 5.476 -5.544 1.00 94.25 83 ILE A CA 1
ATOM 611 C C . ILE A 1 83 ? 3.819 6.428 -5.967 1.00 94.25 83 ILE A C 1
ATOM 613 O O . ILE A 1 83 ? 4.507 6.140 -6.945 1.00 94.25 83 ILE A O 1
ATOM 617 N N . TRP A 1 84 ? 4.030 7.534 -5.246 1.00 91.81 84 TRP A N 1
ATOM 618 C CA . TRP A 1 84 ? 5.074 8.521 -5.576 1.00 91.81 84 TRP A CA 1
ATOM 619 C C . TRP A 1 84 ? 6.274 8.458 -4.634 1.00 91.81 84 TRP A C 1
ATOM 621 O O . TRP A 1 84 ? 7.401 8.707 -5.057 1.00 91.81 84 TRP A O 1
ATOM 631 N N . GLY A 1 85 ? 6.040 8.159 -3.355 1.00 89.69 85 GLY A N 1
ATOM 632 C CA . GLY A 1 85 ? 7.102 8.020 -2.361 1.00 89.69 85 GLY A CA 1
ATOM 633 C C . GLY A 1 85 ? 7.662 6.598 -2.287 1.00 89.69 85 GLY A C 1
ATOM 634 O O . GLY A 1 85 ? 7.057 5.671 -2.819 1.00 89.69 85 GLY A O 1
ATOM 635 N N . PRO A 1 86 ? 8.797 6.387 -1.599 1.00 90.94 86 PRO A N 1
ATOM 636 C CA . PRO A 1 86 ? 9.184 5.051 -1.160 1.00 90.94 86 PRO A CA 1
ATOM 637 C C . PRO A 1 86 ? 8.222 4.538 -0.078 1.00 90.94 86 PRO A C 1
ATOM 639 O O . PRO A 1 86 ? 7.678 5.320 0.706 1.00 90.94 86 PRO A O 1
ATOM 642 N N . LEU A 1 87 ? 8.054 3.218 0.010 1.00 94.94 87 LEU A N 1
ATOM 643 C CA . LEU A 1 87 ? 7.301 2.600 1.099 1.00 94.94 87 LEU A CA 1
ATOM 644 C C . LEU A 1 87 ? 8.178 2.525 2.356 1.00 94.94 87 LEU A C 1
ATOM 646 O O . LEU A 1 87 ? 9.217 1.873 2.351 1.00 94.94 87 LEU A O 1
ATOM 650 N N . ALA A 1 88 ? 7.767 3.202 3.429 1.00 91.00 88 ALA A N 1
ATOM 651 C CA . ALA A 1 88 ? 8.601 3.370 4.621 1.00 91.00 88 ALA A CA 1
ATOM 652 C C . ALA A 1 88 ? 8.770 2.098 5.474 1.00 91.00 88 ALA A C 1
ATOM 654 O O . ALA A 1 88 ? 9.802 1.939 6.122 1.00 91.00 88 ALA A O 1
ATOM 655 N N . LEU A 1 89 ? 7.763 1.218 5.514 1.00 94.06 89 LEU A N 1
ATOM 656 C CA . LEU A 1 89 ? 7.731 0.071 6.431 1.00 94.06 89 LEU A CA 1
ATOM 657 C C . LEU A 1 89 ? 7.239 -1.199 5.713 1.00 94.06 89 LEU A C 1
ATOM 659 O O . LEU A 1 89 ? 6.168 -1.704 6.042 1.00 94.06 89 LEU A O 1
ATOM 663 N N . PRO A 1 90 ? 7.945 -1.708 4.690 1.00 97.06 90 PRO A N 1
ATOM 664 C CA . PRO A 1 90 ? 7.520 -2.926 4.007 1.00 97.06 90 PRO A CA 1
ATOM 665 C C . PRO A 1 90 ? 7.558 -4.127 4.965 1.00 97.06 90 PRO A C 1
ATOM 667 O O . PRO A 1 90 ? 8.503 -4.304 5.729 1.00 97.06 90 PRO A O 1
ATOM 670 N N . THR A 1 91 ? 6.524 -4.963 4.921 1.00 97.50 91 THR A N 1
ATOM 671 C CA . THR A 1 91 ? 6.419 -6.212 5.699 1.00 97.50 91 THR A CA 1
ATOM 672 C C . THR A 1 91 ? 6.154 -7.419 4.810 1.00 97.50 91 THR A C 1
ATOM 674 O O . THR A 1 91 ? 6.303 -8.551 5.254 1.00 97.50 91 THR A O 1
ATOM 677 N N . ALA A 1 92 ? 5.745 -7.216 3.561 1.00 97.06 92 ALA A N 1
ATOM 678 C CA . ALA A 1 92 ? 5.503 -8.297 2.625 1.00 97.06 92 ALA A CA 1
ATOM 679 C C . ALA A 1 92 ? 5.922 -7.903 1.212 1.00 97.06 92 ALA A C 1
ATOM 681 O O . ALA A 1 92 ? 6.023 -6.723 0.876 1.00 97.06 92 ALA A O 1
ATOM 682 N N . CYS A 1 93 ? 6.170 -8.911 0.387 1.00 96.69 93 CYS A N 1
ATOM 683 C CA . CYS A 1 93 ? 6.540 -8.733 -1.009 1.00 96.69 93 CYS A CA 1
ATOM 684 C C . CYS A 1 93 ? 5.770 -9.682 -1.916 1.00 96.69 93 CYS A C 1
ATOM 686 O O . CYS A 1 93 ? 5.462 -10.810 -1.531 1.00 96.69 93 CYS A O 1
ATOM 688 N N . LEU A 1 94 ? 5.530 -9.242 -3.145 1.00 96.19 94 LEU A N 1
ATOM 689 C CA . LEU A 1 94 ? 5.085 -10.079 -4.248 1.00 96.19 94 LEU A CA 1
ATOM 690 C C . LEU A 1 94 ? 6.173 -10.050 -5.331 1.00 96.19 94 LEU A C 1
ATOM 692 O O . LEU A 1 94 ? 6.262 -9.055 -6.049 1.00 96.19 94 LEU A O 1
ATOM 696 N N . PRO A 1 95 ? 7.031 -11.079 -5.426 1.00 96.25 95 PRO A N 1
ATOM 697 C CA . PRO A 1 95 ? 7.932 -11.262 -6.561 1.00 96.25 95 PRO A CA 1
ATOM 698 C C . PRO A 1 95 ? 7.135 -11.614 -7.821 1.00 96.25 95 PRO A C 1
ATOM 700 O O . PRO A 1 95 ? 6.118 -12.306 -7.727 1.00 96.25 95 PRO A O 1
ATOM 703 N N . PHE A 1 96 ? 7.579 -11.149 -8.986 1.00 96.56 96 PHE A N 1
ATOM 704 C CA . PHE A 1 96 ? 6.915 -11.438 -10.255 1.00 96.56 96 PHE A CA 1
ATOM 705 C C . PHE A 1 96 ? 7.857 -11.361 -11.462 1.00 96.56 96 PHE A C 1
ATOM 707 O O . PHE A 1 96 ? 8.980 -10.861 -11.382 1.00 96.56 96 PHE A O 1
ATOM 714 N N . ASP A 1 97 ? 7.387 -11.896 -12.585 1.00 96.56 97 ASP A N 1
ATOM 715 C CA . ASP A 1 97 ? 8.152 -12.046 -13.818 1.00 96.56 97 ASP A CA 1
ATOM 716 C C . ASP A 1 97 ? 7.998 -10.862 -14.791 1.00 96.56 97 ASP A C 1
ATOM 718 O O . ASP A 1 97 ? 7.271 -9.889 -14.565 1.00 96.56 97 ASP A O 1
ATOM 722 N N . ALA A 1 98 ? 8.733 -10.939 -15.900 1.00 97.38 98 ALA A N 1
ATOM 723 C CA . ALA A 1 98 ? 8.683 -9.939 -16.956 1.00 97.38 98 ALA A CA 1
ATOM 724 C C . ALA A 1 98 ? 7.324 -9.879 -17.668 1.00 97.38 98 ALA A C 1
ATOM 726 O O . ALA A 1 98 ? 6.923 -8.794 -18.083 1.00 97.38 98 ALA A O 1
ATOM 727 N N . GLU A 1 99 ? 6.595 -10.995 -17.763 1.00 97.69 99 GLU A N 1
ATOM 728 C CA . GLU A 1 99 ? 5.273 -11.026 -18.397 1.00 97.69 99 GLU A CA 1
ATOM 729 C C . GLU A 1 99 ? 4.275 -10.165 -17.610 1.00 97.69 99 GLU A C 1
ATOM 731 O O . GLU A 1 99 ? 3.599 -9.303 -18.184 1.00 97.69 99 GLU A O 1
ATOM 736 N N . LEU A 1 100 ? 4.240 -10.307 -16.279 1.00 96.75 100 LEU A N 1
ATOM 737 C CA . LEU A 1 100 ? 3.393 -9.463 -15.439 1.00 96.75 100 LEU A CA 1
ATOM 738 C C . LEU A 1 100 ? 3.844 -7.994 -15.465 1.00 96.75 100 LEU A C 1
ATOM 740 O O . LEU A 1 100 ? 2.996 -7.099 -15.460 1.00 96.75 100 LEU A O 1
ATOM 744 N N . MET A 1 101 ? 5.152 -7.723 -15.542 1.00 98.19 101 MET A N 1
ATOM 745 C CA . MET A 1 101 ? 5.663 -6.357 -15.712 1.00 98.19 101 MET A CA 1
ATOM 746 C C . MET A 1 101 ? 5.184 -5.727 -17.026 1.00 98.19 101 MET A C 1
ATOM 748 O O . MET A 1 101 ? 4.705 -4.592 -17.024 1.00 98.19 101 MET A O 1
ATOM 752 N N . GLU A 1 102 ? 5.269 -6.442 -18.146 1.00 98.06 102 GLU A N 1
ATOM 753 C CA . GLU A 1 102 ? 4.792 -5.958 -19.446 1.00 98.06 102 GLU A CA 1
ATOM 754 C C . GLU A 1 102 ? 3.285 -5.687 -19.426 1.00 98.06 102 GLU A C 1
ATOM 756 O O . GLU A 1 102 ? 2.832 -4.636 -19.896 1.00 98.06 102 GLU A O 1
ATOM 761 N N . ALA A 1 103 ? 2.504 -6.579 -18.810 1.00 97.44 103 ALA A N 1
ATOM 762 C CA . ALA A 1 103 ? 1.074 -6.377 -18.610 1.00 97.44 103 ALA A CA 1
ATOM 763 C C . ALA A 1 103 ? 0.787 -5.122 -17.764 1.00 97.44 103 ALA A C 1
ATOM 765 O O . ALA A 1 103 ? -0.060 -4.305 -18.137 1.00 97.44 103 ALA A O 1
ATOM 766 N N . ALA A 1 104 ? 1.525 -4.914 -16.670 1.00 96.38 104 ALA A N 1
ATOM 767 C CA . ALA A 1 104 ? 1.395 -3.729 -15.825 1.00 96.38 104 ALA A CA 1
ATOM 768 C C . ALA A 1 104 ? 1.758 -2.440 -16.583 1.00 96.38 104 ALA A C 1
ATOM 770 O O . ALA A 1 104 ? 1.013 -1.460 -16.534 1.00 96.38 104 ALA A O 1
ATOM 771 N N . GLN A 1 105 ? 2.855 -2.434 -17.346 1.00 97.31 105 GLN A N 1
ATOM 772 C CA . GLN A 1 105 ? 3.246 -1.281 -18.163 1.00 97.31 105 GLN A CA 1
ATOM 773 C C . GLN A 1 105 ? 2.215 -0.972 -19.254 1.00 97.31 105 GLN A C 1
ATOM 775 O O . GLN A 1 105 ? 1.942 0.203 -19.521 1.00 97.31 105 GLN A O 1
ATOM 780 N N . LYS A 1 106 ? 1.596 -2.000 -19.845 1.00 96.88 106 LYS A N 1
ATOM 781 C CA . LYS A 1 106 ? 0.483 -1.831 -20.785 1.00 96.88 106 LYS A CA 1
ATOM 782 C C . LYS A 1 106 ? -0.727 -1.185 -20.111 1.00 96.88 106 LYS A C 1
ATOM 784 O O . LYS A 1 106 ? -1.294 -0.261 -20.685 1.00 96.88 106 LYS A O 1
ATOM 789 N N . LEU A 1 107 ? -1.095 -1.596 -18.896 1.00 95.50 107 LEU A N 1
ATOM 790 C CA . LEU A 1 107 ? -2.189 -0.959 -18.149 1.00 95.50 107 LEU A CA 1
ATOM 791 C C . LEU A 1 107 ? -1.901 0.519 -17.863 1.00 95.50 107 LEU A C 1
ATOM 793 O O . LEU A 1 107 ? -2.754 1.370 -18.104 1.00 95.50 107 LEU A O 1
ATOM 797 N N . VAL A 1 108 ? -0.681 0.837 -17.426 1.00 95.75 108 VAL A N 1
ATOM 798 C CA . VAL A 1 108 ? -0.250 2.225 -17.195 1.00 95.75 108 VAL A CA 1
ATOM 799 C C . VAL A 1 108 ? -0.313 3.052 -18.484 1.00 95.75 108 VAL A C 1
ATOM 801 O O . VAL A 1 108 ? -0.682 4.222 -18.440 1.00 95.75 108 VAL A O 1
ATOM 804 N N . SER A 1 109 ? -0.026 2.450 -19.643 1.00 95.38 109 SER A N 1
ATOM 805 C CA . SER A 1 109 ? -0.041 3.154 -20.932 1.00 95.38 109 SER A CA 1
ATOM 806 C C . SER A 1 109 ? -1.416 3.675 -21.365 1.00 95.38 109 SER A C 1
ATOM 808 O O . SER A 1 109 ? -1.472 4.581 -22.190 1.00 95.38 109 SER A O 1
ATOM 810 N N . TYR A 1 110 ? -2.516 3.169 -20.793 1.00 96.25 110 TYR A N 1
ATOM 811 C CA . TYR A 1 110 ? -3.853 3.702 -21.076 1.00 96.25 110 TYR A CA 1
ATOM 812 C C . TYR A 1 110 ? -4.089 5.097 -20.476 1.00 96.25 110 TYR A C 1
ATOM 814 O O . TYR A 1 110 ? -5.009 5.794 -20.898 1.00 96.25 110 TYR A O 1
ATOM 822 N N . TYR A 1 111 ? -3.250 5.538 -19.536 1.00 94.12 111 TYR A N 1
ATOM 823 C CA . TYR A 1 111 ? -3.303 6.875 -18.943 1.00 94.12 111 TYR A CA 1
ATOM 824 C C . TYR A 1 111 ? -2.389 7.842 -19.711 1.00 94.12 111 TYR A C 1
ATOM 826 O O . TYR A 1 111 ? -1.417 8.365 -19.164 1.00 94.12 111 TYR A O 1
ATOM 834 N N . ASP A 1 112 ? -2.683 8.057 -20.997 1.00 93.31 112 ASP A N 1
ATOM 835 C CA . ASP A 1 112 ? -1.810 8.779 -21.941 1.00 93.31 112 ASP A CA 1
ATOM 836 C C . ASP A 1 112 ? -1.466 10.211 -21.494 1.00 93.31 112 ASP A C 1
ATOM 838 O O . ASP A 1 112 ? -0.302 10.616 -21.529 1.00 93.31 112 ASP A O 1
ATOM 842 N N . GLY A 1 113 ? -2.452 10.953 -20.977 1.00 93.19 113 GLY A N 1
ATOM 843 C CA . GLY A 1 113 ? -2.235 12.311 -20.464 1.00 93.19 113 GLY A CA 1
ATOM 844 C C . GLY A 1 113 ? -1.252 12.356 -19.288 1.00 93.19 113 GLY A C 1
ATOM 845 O O . GLY A 1 113 ? -0.379 13.224 -19.233 1.00 93.19 113 GLY A O 1
ATOM 846 N N . GLU A 1 114 ? -1.330 11.373 -18.389 1.00 92.81 114 GLU A N 1
ATOM 847 C CA . GLU A 1 114 ? -0.391 11.243 -17.273 1.00 92.81 114 GLU A CA 1
ATOM 848 C C . GLU A 1 114 ? 0.995 10.810 -17.759 1.00 92.81 114 GLU A C 1
ATOM 850 O O . GLU A 1 114 ? 1.999 11.409 -17.367 1.00 92.81 114 GLU A O 1
ATOM 855 N N . CYS A 1 115 ? 1.051 9.821 -18.658 1.00 94.38 115 CYS A N 1
ATOM 856 C CA . CYS A 1 115 ? 2.295 9.279 -19.208 1.00 94.38 115 CYS A CA 1
ATOM 857 C C . CYS A 1 115 ? 3.062 10.278 -20.084 1.00 94.38 115 CYS A C 1
ATOM 859 O O . CYS A 1 115 ? 4.290 10.221 -20.142 1.00 94.38 115 CYS A O 1
ATOM 861 N N . THR A 1 116 ? 2.358 11.198 -20.745 1.00 94.94 116 THR A N 1
ATOM 862 C CA . THR A 1 116 ? 2.959 12.283 -21.532 1.00 94.94 116 THR A CA 1
ATOM 863 C C . THR A 1 116 ? 3.667 13.293 -20.634 1.00 94.94 116 THR A C 1
ATOM 865 O O . THR A 1 116 ? 4.751 13.768 -20.967 1.00 94.94 116 THR A O 1
ATOM 868 N N . ARG A 1 117 ? 3.079 13.609 -19.473 1.00 94.75 117 ARG A N 1
ATOM 869 C CA . ARG A 1 117 ? 3.672 14.531 -18.496 1.00 94.75 117 ARG A CA 1
ATOM 870 C C . ARG A 1 117 ? 4.837 13.891 -17.746 1.00 94.75 117 ARG A C 1
ATOM 872 O O . ARG A 1 117 ? 5.870 14.528 -17.574 1.00 94.75 117 ARG A O 1
ATOM 879 N N . ASN A 1 118 ? 4.664 12.651 -17.297 1.00 93.81 118 ASN A N 1
ATOM 880 C CA . ASN A 1 118 ? 5.672 11.870 -16.591 1.00 93.81 118 ASN A CA 1
ATOM 881 C C . ASN A 1 118 ? 5.580 10.411 -17.035 1.00 93.81 118 ASN A C 1
ATOM 883 O O . ASN A 1 118 ? 4.537 9.785 -16.877 1.00 93.81 118 ASN A O 1
ATOM 887 N N . ASP A 1 119 ? 6.679 9.829 -17.512 1.00 94.62 119 ASP A N 1
ATOM 888 C CA . ASP A 1 119 ? 6.670 8.440 -17.975 1.00 94.62 119 ASP A CA 1
ATOM 889 C C . ASP A 1 119 ? 6.620 7.438 -16.804 1.00 94.62 119 ASP A C 1
ATOM 891 O O . ASP A 1 119 ? 7.627 6.846 -16.400 1.00 94.62 119 ASP A O 1
ATOM 895 N N . TYR A 1 120 ? 5.425 7.237 -16.245 1.00 95.44 120 TYR A N 1
ATOM 896 C CA . TYR A 1 120 ? 5.184 6.360 -15.098 1.00 95.44 120 TYR A CA 1
ATOM 897 C C . TYR A 1 120 ? 5.535 4.893 -15.372 1.00 95.44 120 TYR A C 1
ATOM 899 O O . TYR A 1 120 ? 5.820 4.148 -14.434 1.00 95.44 120 TYR A O 1
ATOM 907 N N . ARG A 1 121 ? 5.626 4.473 -16.639 1.00 96.00 121 ARG A N 1
ATOM 908 C CA . ARG A 1 121 ? 6.092 3.124 -17.006 1.00 96.00 121 ARG A CA 1
ATOM 909 C C . ARG A 1 121 ? 7.538 2.891 -16.573 1.00 96.00 121 ARG A C 1
ATOM 911 O O . ARG A 1 121 ? 7.874 1.784 -16.150 1.00 96.00 121 ARG A O 1
ATOM 918 N N . ARG A 1 122 ? 8.386 3.926 -16.646 1.00 95.88 122 ARG A N 1
ATOM 919 C CA . ARG A 1 122 ? 9.772 3.874 -16.151 1.00 95.88 122 ARG A CA 1
ATOM 920 C C . ARG A 1 122 ? 9.816 3.795 -14.633 1.00 95.88 122 ARG A C 1
ATOM 922 O O . ARG A 1 122 ? 10.634 3.050 -14.103 1.00 95.88 122 ARG A O 1
ATOM 929 N N . LEU A 1 123 ? 8.934 4.530 -13.951 1.00 94.44 123 LEU A N 1
ATOM 930 C CA . LEU A 1 123 ? 8.837 4.494 -12.492 1.00 94.44 123 LEU A CA 1
ATOM 931 C C . LEU A 1 123 ? 8.454 3.098 -12.000 1.00 94.44 123 LEU A C 1
ATOM 933 O O . LEU A 1 123 ? 9.164 2.550 -11.163 1.00 94.44 123 LEU A O 1
ATOM 937 N N . VAL A 1 124 ? 7.373 2.520 -12.536 1.00 95.50 124 VAL A N 1
ATOM 938 C CA . VAL A 1 124 ? 6.896 1.184 -12.142 1.00 95.50 124 VAL A CA 1
ATOM 939 C C . VAL A 1 124 ? 8.004 0.153 -12.332 1.00 95.50 124 VAL A C 1
ATOM 941 O O . VAL A 1 124 ? 8.370 -0.525 -11.377 1.00 95.50 124 VAL A O 1
ATOM 944 N N . ARG A 1 125 ? 8.630 0.112 -13.516 1.00 97.50 125 ARG A N 1
ATOM 945 C CA . ARG A 1 125 ? 9.725 -0.830 -13.779 1.00 97.50 125 ARG A CA 1
ATOM 946 C C . ARG A 1 125 ? 10.908 -0.624 -12.835 1.00 97.50 125 ARG A C 1
ATOM 948 O O . ARG A 1 125 ? 11.353 -1.570 -12.194 1.00 97.50 125 ARG A O 1
ATOM 955 N N . GLY A 1 126 ? 11.411 0.607 -12.736 1.00 96.69 126 GLY A N 1
ATOM 956 C CA . GLY A 1 126 ? 12.586 0.918 -11.923 1.00 96.69 126 GLY A CA 1
ATOM 957 C C . GLY A 1 126 ? 12.371 0.631 -10.438 1.00 96.69 126 GLY A C 1
ATOM 958 O O . GLY A 1 126 ? 13.247 0.060 -9.790 1.00 96.69 126 GLY A O 1
ATOM 959 N N . ARG A 1 127 ? 11.190 0.964 -9.903 1.00 96.19 127 ARG A N 1
ATOM 960 C CA . ARG A 1 127 ? 10.840 0.680 -8.508 1.00 96.19 127 ARG A CA 1
ATOM 961 C C . ARG A 1 127 ? 10.763 -0.818 -8.253 1.00 96.19 127 ARG A C 1
ATOM 963 O O . ARG A 1 127 ? 11.310 -1.268 -7.252 1.00 96.19 127 ARG A O 1
ATOM 970 N N . SER A 1 128 ? 10.138 -1.582 -9.144 1.00 97.25 128 SER A N 1
ATOM 971 C CA . SER A 1 128 ? 10.015 -3.023 -8.940 1.00 97.25 128 SER A CA 1
ATOM 972 C C . SER A 1 128 ? 11.352 -3.754 -9.042 1.00 97.25 128 SER A C 1
ATOM 974 O O . SER A 1 128 ? 11.575 -4.704 -8.297 1.00 97.25 128 SER A O 1
ATOM 976 N N . MET A 1 129 ? 12.274 -3.285 -9.891 1.00 97.56 129 MET A N 1
ATOM 977 C CA . MET A 1 129 ? 13.654 -3.794 -9.917 1.00 97.56 129 MET A CA 1
ATOM 978 C C . MET A 1 129 ? 14.401 -3.459 -8.622 1.00 97.56 129 MET A C 1
ATOM 980 O O . MET A 1 129 ? 15.058 -4.315 -8.038 1.00 97.56 129 MET A O 1
ATOM 984 N N . ALA A 1 130 ? 14.284 -2.218 -8.136 1.00 95.88 130 ALA A N 1
ATOM 985 C CA . ALA A 1 130 ? 14.908 -1.819 -6.875 1.00 95.88 130 ALA A CA 1
ATOM 986 C C . ALA A 1 130 ? 14.362 -2.633 -5.690 1.00 95.88 130 ALA A C 1
ATOM 988 O O . ALA A 1 130 ? 15.130 -3.058 -4.829 1.00 95.88 130 ALA A O 1
ATOM 989 N N . ALA A 1 131 ? 13.054 -2.896 -5.673 1.00 96.25 131 ALA A N 1
ATOM 990 C CA . ALA A 1 131 ? 12.418 -3.765 -4.694 1.00 96.25 131 ALA A CA 1
ATOM 991 C C . ALA A 1 131 ? 12.910 -5.216 -4.794 1.00 96.25 131 ALA A C 1
ATOM 993 O O . ALA A 1 131 ? 13.154 -5.824 -3.760 1.00 96.25 131 ALA A O 1
ATOM 994 N N . ALA A 1 132 ? 13.125 -5.761 -5.995 1.00 95.75 132 ALA A N 1
ATOM 995 C CA . ALA A 1 132 ? 13.645 -7.123 -6.154 1.00 95.75 132 ALA A CA 1
ATOM 996 C C . ALA A 1 132 ? 15.048 -7.289 -5.546 1.00 95.75 132 ALA A C 1
ATOM 998 O O . ALA A 1 132 ? 15.364 -8.337 -4.987 1.00 95.75 132 ALA A O 1
ATOM 999 N N . VAL A 1 133 ? 15.863 -6.230 -5.590 1.00 93.44 133 VAL A N 1
ATOM 1000 C CA . VAL A 1 133 ? 17.212 -6.213 -5.005 1.00 93.44 133 VAL A CA 1
ATOM 1001 C C . VAL A 1 133 ? 17.184 -5.958 -3.495 1.00 93.44 133 VAL A C 1
ATOM 1003 O O . VAL A 1 133 ? 17.843 -6.663 -2.737 1.00 93.44 133 VAL A O 1
ATOM 1006 N N . LEU A 1 134 ? 16.446 -4.940 -3.044 1.00 93.44 134 LEU A N 1
ATOM 1007 C CA . LEU A 1 134 ? 16.518 -4.442 -1.661 1.00 93.44 134 LEU A CA 1
ATOM 1008 C C . LEU A 1 134 ? 15.433 -5.016 -0.740 1.00 93.44 134 LEU A C 1
ATOM 1010 O O . LEU A 1 134 ? 15.583 -5.000 0.482 1.00 93.44 134 LEU A O 1
ATOM 1014 N N . GLY A 1 135 ? 14.329 -5.507 -1.301 1.00 94.19 135 GLY A N 1
ATOM 1015 C CA . GLY A 1 135 ? 13.118 -5.878 -0.570 1.00 94.19 135 GLY A CA 1
ATOM 1016 C C . GLY A 1 135 ? 13.339 -6.995 0.444 1.00 94.19 135 GLY A C 1
ATOM 1017 O O . GLY A 1 135 ? 12.777 -6.944 1.536 1.00 94.19 135 GLY A O 1
ATOM 1018 N N . ALA A 1 136 ? 14.215 -7.955 0.129 1.00 92.31 136 ALA A N 1
ATOM 1019 C CA . ALA A 1 136 ? 14.619 -9.008 1.058 1.00 92.31 136 ALA A CA 1
ATOM 1020 C C . ALA A 1 136 ? 15.118 -8.448 2.389 1.00 92.31 136 ALA A C 1
ATOM 1022 O O . ALA A 1 136 ? 14.620 -8.818 3.452 1.00 92.31 136 ALA A O 1
ATOM 1023 N N . GLU A 1 137 ? 16.074 -7.528 2.335 1.00 94.19 137 GLU A N 1
ATOM 1024 C CA . GLU A 1 137 ? 16.661 -6.963 3.544 1.00 94.19 137 GLU A CA 1
ATOM 1025 C C . GLU A 1 137 ? 15.697 -6.013 4.252 1.00 94.19 137 GLU A C 1
ATOM 1027 O O . GLU A 1 137 ? 15.651 -5.979 5.481 1.00 94.19 137 GLU A O 1
ATOM 1032 N N . GLN A 1 138 ? 14.880 -5.283 3.489 1.00 94.81 138 GLN A N 1
ATOM 1033 C CA . GLN A 1 138 ? 13.875 -4.382 4.048 1.00 94.81 138 GLN A CA 1
ATOM 1034 C C . GLN A 1 138 ? 12.767 -5.126 4.809 1.00 94.81 138 GLN A C 1
ATOM 1036 O O . GLN A 1 138 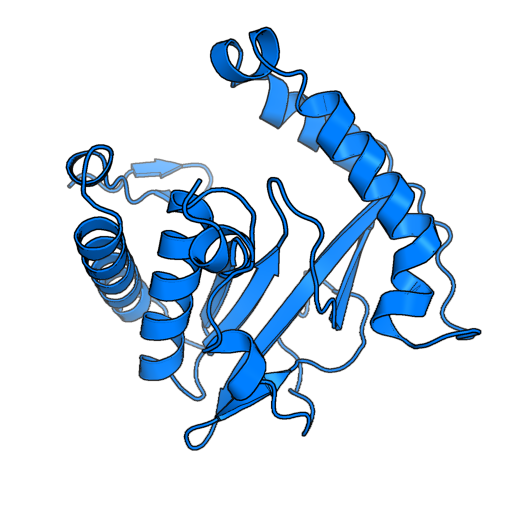? 12.271 -4.606 5.807 1.00 94.81 138 GLN A O 1
ATOM 1041 N N . ILE A 1 139 ? 12.394 -6.334 4.369 1.00 95.88 139 ILE A N 1
ATOM 1042 C CA . ILE A 1 139 ? 11.314 -7.131 4.972 1.00 95.88 139 ILE A CA 1
ATOM 1043 C C . ILE A 1 139 ? 11.842 -8.100 6.033 1.00 95.88 139 ILE A C 1
ATOM 1045 O O . ILE A 1 139 ? 11.286 -8.186 7.127 1.00 95.88 139 ILE A O 1
ATOM 1049 N N . PHE A 1 140 ? 12.897 -8.855 5.717 1.00 94.81 140 PHE A N 1
ATOM 1050 C CA . PHE A 1 140 ? 13.390 -9.962 6.546 1.00 94.81 140 PHE A CA 1
ATOM 1051 C C . PHE A 1 140 ? 14.640 -9.612 7.363 1.00 94.81 140 PHE A C 1
ATOM 1053 O O . PHE A 1 140 ? 15.121 -10.459 8.117 1.00 94.81 140 PHE A O 1
ATOM 1060 N N . GLY A 1 141 ? 15.156 -8.388 7.234 1.00 92.75 141 GLY A N 1
ATOM 1061 C CA . GLY A 1 141 ? 16.345 -7.905 7.932 1.00 92.75 141 GLY A CA 1
ATOM 1062 C C . GLY A 1 141 ? 17.646 -8.078 7.142 1.00 92.75 141 GLY A C 1
ATOM 1063 O O . GLY A 1 141 ? 17.742 -8.871 6.206 1.00 92.75 141 GLY A O 1
ATOM 1064 N N . PHE A 1 142 ? 18.666 -7.316 7.539 1.00 89.69 142 PHE A N 1
ATOM 1065 C CA . PHE A 1 142 ? 19.984 -7.310 6.900 1.00 89.69 142 PHE A CA 1
ATOM 1066 C C . PHE A 1 142 ? 20.638 -8.699 6.902 1.00 89.69 142 PHE A C 1
ATOM 1068 O O . PHE A 1 142 ? 20.645 -9.384 7.927 1.00 89.69 142 PHE A O 1
ATOM 1075 N N . GLY A 1 143 ? 21.207 -9.104 5.762 1.00 85.06 143 GLY A N 1
ATOM 1076 C CA . GLY A 1 143 ? 21.857 -10.409 5.617 1.00 85.06 143 GLY A CA 1
ATOM 1077 C C . GLY A 1 143 ? 20.897 -11.601 5.688 1.00 85.06 143 GLY A C 1
ATOM 1078 O O . GLY A 1 143 ? 21.335 -12.719 5.962 1.00 85.06 143 GLY A O 1
ATOM 1079 N N . SER A 1 144 ? 19.591 -11.383 5.483 1.00 85.00 144 SER A N 1
ATOM 1080 C CA . SER A 1 144 ? 18.612 -12.468 5.484 1.00 85.00 144 SER A CA 1
ATOM 1081 C C . SER A 1 144 ? 18.961 -13.538 4.449 1.00 85.00 144 SER A C 1
ATOM 1083 O O . SER A 1 144 ? 19.288 -13.236 3.305 1.00 85.00 144 SER A O 1
ATOM 1085 N N . ALA A 1 145 ? 18.796 -14.808 4.824 1.00 83.50 145 ALA A N 1
ATOM 1086 C CA . ALA A 1 145 ? 18.886 -15.925 3.882 1.00 83.50 145 ALA A CA 1
ATOM 1087 C C . ALA A 1 145 ? 17.719 -15.948 2.871 1.00 83.50 145 ALA A C 1
ATOM 1089 O O . ALA A 1 145 ? 17.763 -16.689 1.886 1.00 83.50 145 ALA A O 1
ATOM 1090 N N . ASN A 1 146 ? 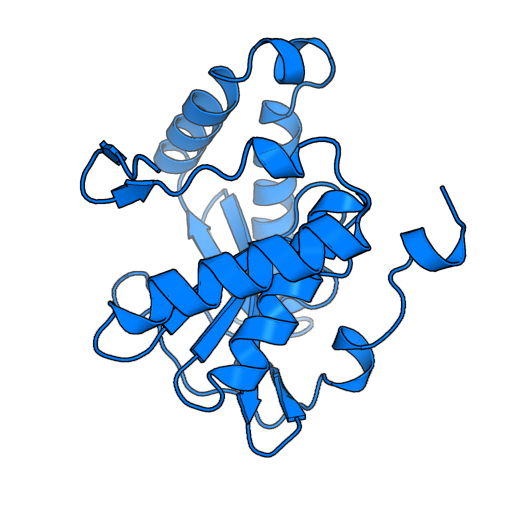16.671 -15.148 3.103 1.00 83.69 146 ASN A N 1
ATOM 1091 C CA . ASN A 1 146 ? 15.557 -14.995 2.176 1.00 83.69 146 ASN A CA 1
ATOM 1092 C C . ASN A 1 146 ? 16.000 -14.175 0.961 1.00 83.69 146 ASN A C 1
ATOM 1094 O O . ASN A 1 146 ? 15.920 -12.953 0.972 1.00 83.69 146 ASN A O 1
ATOM 1098 N N . SER A 1 147 ? 16.435 -14.861 -0.093 1.00 81.88 147 SER A N 1
ATOM 1099 C CA . SER A 1 147 ? 16.808 -14.257 -1.375 1.00 81.88 147 SER A CA 1
ATOM 1100 C C . SER A 1 147 ? 15.741 -14.493 -2.444 1.00 81.88 147 SER A C 1
ATOM 1102 O O . SER A 1 147 ? 14.970 -15.455 -2.375 1.00 81.88 147 SER A O 1
ATOM 1104 N N . PHE A 1 148 ? 15.692 -13.594 -3.421 1.00 86.56 148 PHE A N 1
ATOM 1105 C CA . PHE A 1 148 ? 14.769 -13.633 -4.552 1.00 86.56 148 PHE A CA 1
ATOM 1106 C C . PHE A 1 148 ? 15.556 -13.733 -5.848 1.00 86.56 148 PHE A C 1
ATOM 1108 O O . PHE A 1 148 ? 16.667 -13.211 -5.942 1.00 86.56 148 PHE A O 1
ATOM 1115 N N . THR A 1 149 ? 14.984 -14.423 -6.827 1.00 89.56 149 THR A N 1
ATOM 1116 C CA . THR A 1 149 ? 15.582 -14.575 -8.162 1.00 89.56 149 THR A CA 1
ATOM 1117 C C . THR A 1 149 ? 14.758 -13.892 -9.244 1.00 89.56 149 THR A C 1
ATOM 1119 O O . THR A 1 149 ? 15.223 -13.747 -10.370 1.00 89.56 149 THR A O 1
ATOM 1122 N N . GLU A 1 150 ? 13.532 -13.499 -8.914 1.00 95.00 150 GLU A N 1
ATOM 1123 C CA . GLU A 1 150 ? 12.624 -12.779 -9.786 1.00 95.00 150 GLU A CA 1
ATOM 1124 C C . GLU A 1 150 ? 13.175 -11.387 -10.120 1.00 95.00 150 GLU A C 1
ATOM 1126 O O . GLU A 1 150 ? 13.762 -10.710 -9.276 1.00 95.00 150 GLU A O 1
ATOM 1131 N N . GLU A 1 151 ? 12.974 -10.953 -11.366 1.00 96.25 151 GLU A N 1
ATOM 1132 C CA . GLU A 1 151 ? 13.489 -9.668 -11.861 1.00 96.25 151 GLU A CA 1
ATOM 1133 C C . GLU A 1 151 ? 12.773 -8.470 -11.215 1.00 96.25 151 GLU A C 1
ATOM 1135 O O . GLU A 1 151 ? 13.342 -7.380 -11.096 1.00 96.25 151 GLU A O 1
ATOM 1140 N N . PHE A 1 152 ? 11.526 -8.672 -10.782 1.00 98.06 152 PHE A N 1
ATOM 1141 C CA . PHE A 1 152 ? 10.669 -7.625 -10.251 1.00 98.06 152 PHE A CA 1
ATOM 1142 C C . PHE A 1 152 ? 9.994 -8.041 -8.950 1.00 98.06 152 PHE A C 1
ATOM 1144 O O . PHE A 1 152 ? 9.735 -9.215 -8.683 1.00 98.06 152 PHE A O 1
ATOM 1151 N N . MET A 1 153 ? 9.680 -7.038 -8.136 1.00 97.12 153 MET A N 1
ATOM 1152 C CA . MET A 1 153 ? 8.979 -7.210 -6.875 1.00 97.12 153 MET A CA 1
ATOM 1153 C C . MET A 1 153 ? 8.107 -5.994 -6.577 1.00 97.12 153 MET A C 1
ATOM 1155 O O . MET A 1 153 ? 8.484 -4.864 -6.876 1.00 97.12 153 MET A O 1
ATOM 1159 N N . GLU A 1 154 ? 6.953 -6.206 -5.957 1.00 96.88 154 GLU A N 1
ATOM 1160 C CA . GLU A 1 154 ? 6.179 -5.136 -5.326 1.00 96.88 154 GLU A CA 1
ATOM 1161 C C . GLU A 1 154 ? 6.198 -5.327 -3.810 1.00 96.88 154 GLU A C 1
ATOM 1163 O O . GLU A 1 154 ? 6.152 -6.459 -3.319 1.00 96.88 154 GLU A O 1
ATOM 1168 N N . LEU A 1 155 ? 6.306 -4.225 -3.071 1.00 97.69 155 LEU A N 1
ATOM 1169 C CA . LEU A 1 155 ? 6.386 -4.239 -1.613 1.00 97.69 155 LEU A CA 1
ATOM 1170 C C . LEU A 1 155 ? 5.077 -3.740 -1.017 1.00 97.69 155 LEU A C 1
ATOM 1172 O O . LEU A 1 155 ? 4.471 -2.792 -1.515 1.00 97.69 155 LEU A O 1
ATOM 1176 N N . PHE A 1 156 ? 4.693 -4.336 0.105 1.00 98.12 156 PHE A N 1
ATOM 1177 C CA . PHE A 1 156 ? 3.501 -3.964 0.849 1.00 98.12 156 PHE A CA 1
ATOM 1178 C C . PHE A 1 156 ? 3.811 -3.815 2.333 1.00 98.12 156 PHE A C 1
ATOM 1180 O O . PHE A 1 156 ? 4.611 -4.564 2.897 1.00 98.12 156 PHE A O 1
ATOM 1187 N N . THR A 1 157 ? 3.135 -2.873 2.983 1.00 98.19 157 THR A N 1
ATOM 1188 C CA . THR A 1 157 ? 2.984 -2.871 4.439 1.00 98.19 157 THR A CA 1
ATOM 1189 C C . THR A 1 157 ? 1.646 -3.517 4.739 1.00 98.19 157 THR A C 1
ATOM 1191 O O . THR A 1 157 ? 0.599 -2.930 4.473 1.00 98.19 157 THR A O 1
ATOM 1194 N N . GLU A 1 158 ? 1.670 -4.730 5.269 1.00 97.88 158 GLU A N 1
ATOM 1195 C CA . GLU A 1 158 ? 0.478 -5.397 5.779 1.00 97.88 158 GLU A CA 1
ATOM 1196 C C . GLU A 1 158 ? 0.237 -4.930 7.222 1.00 97.88 158 GLU A C 1
ATOM 1198 O O . GLU A 1 158 ? 1.174 -4.811 8.014 1.00 97.88 158 GLU A O 1
ATOM 1203 N N . THR A 1 159 ? -1.010 -4.655 7.586 1.00 98.19 159 THR A N 1
ATOM 1204 C CA . THR A 1 159 ? -1.396 -4.285 8.952 1.00 98.19 159 THR A CA 1
ATOM 1205 C C . THR A 1 159 ? -2.831 -4.702 9.250 1.00 98.19 159 THR A C 1
ATOM 1207 O O . THR A 1 159 ? -3.638 -4.901 8.341 1.00 98.19 159 THR A O 1
ATOM 1210 N N . GLY A 1 160 ? -3.182 -4.792 10.526 1.00 97.94 160 GLY A N 1
ATOM 1211 C CA . GLY A 1 160 ? -4.567 -4.916 10.963 1.00 97.94 160 GLY A CA 1
ATOM 1212 C C . GLY A 1 160 ? -4.802 -4.222 12.296 1.00 97.94 160 GLY A C 1
ATOM 1213 O O . GLY A 1 160 ? -3.893 -4.084 13.118 1.00 97.94 160 GLY A O 1
ATOM 1214 N N . TYR A 1 161 ? -6.036 -3.772 12.507 1.00 97.81 161 TYR A N 1
ATOM 1215 C CA . TYR A 1 161 ? -6.433 -3.118 13.747 1.00 97.81 161 TYR A CA 1
ATOM 1216 C C . TYR A 1 161 ? -6.949 -4.157 14.738 1.00 97.81 161 TYR A C 1
ATOM 1218 O O . TYR A 1 161 ? -7.960 -4.806 14.481 1.00 97.81 161 TYR A O 1
ATOM 1226 N N . ARG A 1 162 ? -6.243 -4.351 15.852 1.00 96.88 162 ARG A N 1
ATOM 1227 C CA . ARG A 1 162 ? -6.574 -5.335 16.889 1.00 96.88 162 ARG A CA 1
ATOM 1228 C C . ARG A 1 162 ? -6.526 -4.666 18.254 1.00 96.88 162 ARG A C 1
ATOM 1230 O O . ARG A 1 162 ? -5.502 -4.105 18.646 1.00 96.88 162 ARG A O 1
ATOM 1237 N N . ARG A 1 163 ? -7.622 -4.759 19.014 1.00 94.50 163 ARG A N 1
ATOM 1238 C CA . ARG A 1 163 ? -7.702 -4.284 20.415 1.00 94.50 163 ARG A CA 1
ATOM 1239 C C . ARG A 1 163 ? -7.174 -2.852 20.603 1.00 94.50 163 ARG A C 1
ATOM 1241 O O . ARG A 1 163 ? -6.374 -2.596 21.501 1.00 94.50 163 ARG A O 1
ATOM 1248 N N . GLY A 1 164 ? -7.581 -1.934 19.7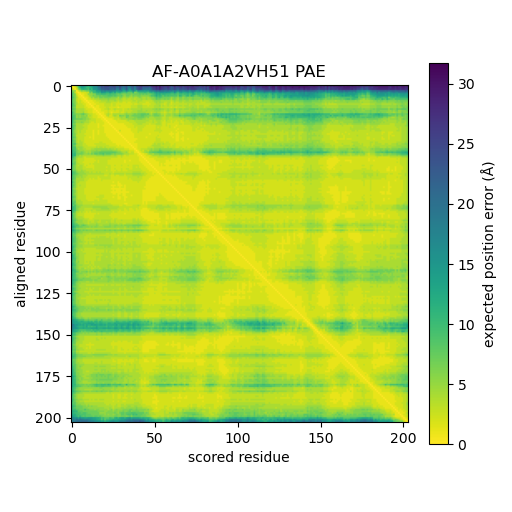29 1.00 95.81 164 GLY A N 1
ATOM 1249 C CA . GLY A 1 164 ? -7.198 -0.525 19.828 1.00 95.81 164 GLY A CA 1
ATOM 1250 C C . GLY A 1 164 ? -5.853 -0.155 19.190 1.00 95.81 164 GLY A C 1
ATOM 1251 O O . GLY A 1 164 ? -5.472 1.011 19.250 1.00 95.81 164 GLY A O 1
ATOM 1252 N N . ARG A 1 165 ? -5.127 -1.113 18.599 1.00 97.94 165 ARG A N 1
ATOM 1253 C CA . ARG A 1 165 ? -3.767 -0.922 18.071 1.00 97.94 165 ARG A CA 1
ATOM 1254 C C . ARG A 1 165 ? -3.640 -1.410 16.638 1.00 97.94 165 ARG A C 1
ATOM 1256 O O . ARG A 1 165 ? -4.285 -2.381 16.251 1.00 97.94 165 ARG A O 1
ATOM 1263 N N . TRP A 1 166 ? -2.758 -0.777 15.879 1.00 98.31 166 TRP A N 1
ATOM 1264 C CA . TRP A 1 166 ? -2.326 -1.260 14.576 1.00 98.31 166 TRP A CA 1
ATOM 1265 C C . TRP A 1 166 ? -1.140 -2.202 14.725 1.00 98.31 166 TRP A C 1
ATOM 1267 O O . TRP A 1 166 ? -0.081 -1.796 15.200 1.00 98.31 166 TRP A O 1
ATOM 1277 N N . LEU A 1 167 ? -1.313 -3.450 14.302 1.00 98.50 167 LEU A N 1
ATOM 1278 C CA . LEU A 1 167 ? -0.262 -4.460 14.325 1.00 98.50 167 LEU A CA 1
ATOM 1279 C C . LEU A 1 167 ? 0.220 -4.734 12.905 1.00 98.50 167 LEU A C 1
ATOM 1281 O O . LEU A 1 167 ? -0.590 -5.006 12.020 1.00 98.50 167 LEU A O 1
ATOM 1285 N N . ALA A 1 168 ? 1.534 -4.690 12.698 1.00 98.06 168 ALA A N 1
ATOM 1286 C CA . ALA A 1 168 ? 2.144 -5.021 11.415 1.00 98.06 168 ALA A CA 1
ATOM 1287 C C . ALA A 1 168 ? 1.942 -6.502 11.065 1.00 98.06 168 ALA A C 1
ATOM 1289 O O . ALA A 1 168 ? 1.947 -7.362 11.948 1.00 98.06 168 ALA A O 1
ATOM 1290 N N . GLY A 1 169 ? 1.843 -6.825 9.779 1.00 97.25 169 GLY A N 1
ATOM 1291 C CA . GLY A 1 169 ? 1.927 -8.196 9.283 1.00 97.25 169 GLY A CA 1
ATOM 1292 C C . GLY A 1 169 ? 3.312 -8.800 9.515 1.00 97.25 169 GLY A C 1
ATOM 1293 O O . GLY A 1 169 ? 4.304 -8.092 9.715 1.00 97.25 169 GLY A O 1
ATOM 1294 N N . ARG A 1 170 ? 3.389 -10.131 9.513 1.00 96.00 170 ARG A N 1
ATOM 1295 C CA . ARG A 1 170 ? 4.674 -10.833 9.612 1.00 96.00 170 ARG A CA 1
ATOM 1296 C C . ARG A 1 170 ? 5.458 -10.717 8.295 1.00 96.00 170 ARG A C 1
ATOM 1298 O O . ARG A 1 170 ? 4.835 -10.815 7.239 1.00 96.00 170 ARG A O 1
ATOM 1305 N N . PRO A 1 171 ? 6.801 -10.590 8.346 1.00 95.81 171 PRO A N 1
ATOM 1306 C CA . PRO A 1 171 ? 7.668 -10.685 7.174 1.00 95.81 171 PRO A CA 1
ATOM 1307 C C . PRO A 1 171 ? 7.329 -11.894 6.301 1.00 95.81 171 PRO A C 1
ATOM 1309 O O . PRO A 1 171 ? 7.446 -13.031 6.767 1.00 95.81 171 PRO A O 1
ATOM 1312 N N . ARG A 1 172 ? 6.904 -11.680 5.049 1.00 94.94 172 ARG A N 1
ATOM 1313 C CA . ARG A 1 172 ? 6.557 -12.799 4.158 1.00 94.94 172 ARG A CA 1
ATOM 1314 C C . ARG A 1 172 ? 6.613 -12.496 2.663 1.00 94.94 172 ARG A C 1
ATOM 1316 O O . ARG A 1 172 ? 6.662 -11.352 2.217 1.00 94.94 172 ARG A O 1
ATOM 1323 N N . ARG A 1 173 ? 6.524 -13.582 1.895 1.00 94.62 173 ARG A N 1
ATOM 1324 C CA . ARG A 1 173 ? 6.159 -13.575 0.476 1.00 94.62 173 ARG A CA 1
ATOM 1325 C C . ARG A 1 173 ? 4.648 -13.734 0.362 1.00 94.62 173 ARG A C 1
ATOM 1327 O O . ARG A 1 173 ? 4.068 -14.606 1.012 1.00 94.62 173 ARG A O 1
ATOM 1334 N N . ILE A 1 174 ? 4.018 -12.896 -0.445 1.00 94.38 174 ILE A N 1
ATOM 1335 C CA . ILE A 1 174 ? 2.589 -12.958 -0.712 1.00 94.38 174 ILE A CA 1
ATOM 1336 C C . ILE A 1 174 ? 2.323 -14.156 -1.617 1.00 94.38 174 ILE A C 1
ATOM 1338 O O . ILE A 1 174 ? 2.877 -14.270 -2.706 1.00 94.38 174 ILE A O 1
ATOM 1342 N N . CYS A 1 175 ? 1.434 -15.032 -1.162 1.00 91.56 175 CYS A N 1
ATOM 1343 C CA . CYS A 1 175 ? 0.790 -16.032 -1.996 1.00 91.56 175 CYS A CA 1
ATOM 1344 C C . CYS A 1 175 ? -0.608 -15.505 -2.344 1.00 91.56 175 CYS A C 1
ATOM 1346 O O . CYS A 1 175 ? -1.436 -15.413 -1.438 1.00 91.56 175 CYS A O 1
ATOM 1348 N N . PRO A 1 176 ? -0.915 -15.160 -3.608 1.00 89.69 176 PRO A N 1
ATOM 1349 C CA . PRO A 1 176 ? -2.237 -14.638 -3.969 1.00 89.69 176 PRO A CA 1
ATOM 1350 C C . PRO A 1 176 ? -3.393 -15.591 -3.635 1.00 89.69 176 PRO A C 1
ATOM 1352 O O . PRO A 1 176 ? -4.489 -15.142 -3.319 1.00 89.69 176 PRO A O 1
ATOM 1355 N N . ALA A 1 177 ? -3.144 -16.905 -3.639 1.00 92.19 177 ALA A N 1
ATOM 1356 C CA . ALA A 1 177 ? -4.125 -17.913 -3.231 1.00 92.19 177 ALA A CA 1
ATOM 1357 C C . ALA A 1 177 ? -4.362 -17.960 -1.707 1.00 92.19 177 ALA A C 1
ATOM 1359 O O . ALA A 1 177 ? -5.338 -18.551 -1.252 1.00 92.19 177 ALA A O 1
ATOM 1360 N N . GLN A 1 178 ? -3.472 -17.356 -0.914 1.00 91.69 178 GLN A N 1
ATOM 1361 C CA . GLN A 1 178 ? -3.552 -17.253 0.546 1.00 91.69 178 GLN A CA 1
ATOM 1362 C C . GLN A 1 178 ? -3.235 -15.809 0.975 1.00 91.69 178 GLN A C 1
ATOM 1364 O O . GLN A 1 178 ? -2.152 -15.519 1.506 1.00 91.69 178 GLN A O 1
ATOM 1369 N N . PRO A 1 179 ? -4.161 -14.870 0.700 1.00 90.69 179 PRO A N 1
ATOM 1370 C CA . PRO A 1 179 ? -3.922 -13.458 0.958 1.00 90.69 179 PRO A CA 1
ATOM 1371 C C . PRO A 1 179 ? -3.943 -13.134 2.457 1.00 90.69 179 PRO A C 1
ATOM 1373 O O . PRO A 1 179 ? -3.277 -12.207 2.889 1.00 90.69 179 PRO A O 1
ATOM 1376 N N . PHE A 1 180 ? -4.647 -13.904 3.283 1.00 91.81 180 PHE A N 1
ATOM 1377 C CA . PHE A 1 180 ? -4.693 -13.654 4.723 1.00 91.81 180 PHE A CA 1
ATOM 1378 C C . PHE A 1 180 ? -3.611 -14.439 5.468 1.00 91.81 180 PHE A C 1
ATOM 1380 O O . PHE A 1 180 ? -3.402 -15.624 5.217 1.00 91.81 180 PHE A O 1
ATOM 1387 N N . THR A 1 181 ? -2.949 -13.768 6.408 1.00 88.38 181 THR A N 1
ATOM 1388 C CA . THR A 1 181 ? -1.953 -14.339 7.322 1.00 88.38 181 THR A CA 1
ATOM 1389 C C . THR A 1 181 ? -2.123 -13.730 8.711 1.00 88.38 181 THR A C 1
ATOM 1391 O O . THR A 1 181 ? -2.741 -12.674 8.866 1.00 88.38 181 THR A O 1
ATOM 1394 N N . ASP A 1 182 ? -1.516 -14.360 9.713 1.00 90.44 182 ASP A N 1
ATOM 1395 C CA . ASP A 1 182 ? -1.416 -13.788 11.049 1.00 90.44 182 ASP A CA 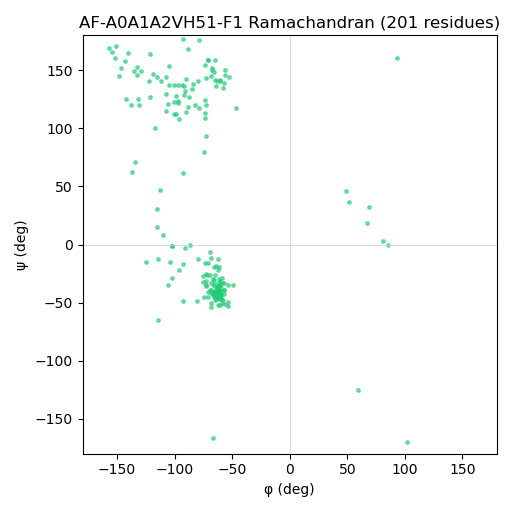1
ATOM 1396 C C . ASP A 1 182 ? -0.593 -12.496 11.051 1.00 90.44 182 ASP A C 1
ATOM 1398 O O . ASP A 1 182 ? 0.463 -12.391 10.413 1.00 90.44 182 ASP A O 1
ATOM 1402 N N . LEU A 1 183 ? -1.055 -11.538 11.851 1.00 95.81 183 LEU A N 1
ATOM 1403 C CA . LEU A 1 183 ? -0.287 -10.349 12.191 1.00 95.81 183 LEU A CA 1
ATOM 1404 C C . LEU A 1 183 ? 0.874 -10.712 13.132 1.00 95.81 183 LEU A C 1
ATOM 1406 O O . LEU A 1 183 ? 0.890 -11.744 13.813 1.00 95.81 183 LEU A O 1
ATOM 1410 N N . SER A 1 184 ? 1.878 -9.848 13.161 1.00 96.06 184 SER A N 1
ATOM 1411 C CA . SER A 1 184 ? 2.910 -9.853 14.195 1.00 96.06 184 SER A CA 1
ATOM 1412 C C . SER A 1 184 ? 2.398 -9.188 15.480 1.00 96.06 184 SER A C 1
ATOM 1414 O O . SER A 1 184 ? 1.287 -8.662 15.539 1.00 96.06 184 SER A O 1
ATOM 1416 N N . ASP A 1 185 ? 3.220 -9.199 16.523 1.00 95.75 185 ASP A N 1
ATOM 1417 C CA . ASP A 1 185 ? 3.010 -8.443 17.759 1.00 95.75 185 ASP A CA 1
ATOM 1418 C C . ASP A 1 185 ? 3.570 -7.009 17.692 1.00 95.75 185 ASP A C 1
ATOM 1420 O O . ASP A 1 185 ? 3.432 -6.244 18.650 1.00 95.75 185 ASP A O 1
ATOM 1424 N N . ARG A 1 186 ? 4.175 -6.618 16.561 1.00 97.00 186 ARG A N 1
ATOM 1425 C CA . ARG A 1 186 ? 4.776 -5.298 16.371 1.00 97.00 186 ARG A CA 1
ATOM 1426 C C . ARG A 1 186 ? 3.697 -4.232 16.207 1.00 97.00 186 ARG A C 1
ATOM 1428 O O . ARG A 1 186 ? 3.055 -4.130 15.163 1.00 97.00 186 ARG A O 1
ATOM 1435 N N . ASP A 1 187 ? 3.559 -3.405 17.235 1.00 98.19 187 ASP A N 1
ATOM 1436 C CA . ASP A 1 187 ? 2.697 -2.227 17.231 1.00 98.19 187 ASP A CA 1
ATOM 1437 C C . ASP A 1 187 ? 3.302 -1.112 16.362 1.00 98.19 187 ASP A C 1
ATOM 1439 O O . ASP A 1 187 ? 4.413 -0.639 16.611 1.00 98.19 187 ASP A O 1
ATOM 1443 N N . ILE A 1 188 ? 2.565 -0.701 15.330 1.00 98.00 188 ILE A N 1
ATOM 1444 C CA . ILE A 1 188 ? 2.924 0.390 14.414 1.00 98.00 188 ILE A CA 1
ATOM 1445 C C . ILE A 1 188 ? 1.948 1.568 14.506 1.00 98.00 188 ILE A C 1
ATOM 1447 O O . ILE A 1 188 ? 1.956 2.441 13.638 1.00 98.00 188 ILE A O 1
ATOM 1451 N N . THR A 1 189 ? 1.120 1.620 15.555 1.00 98.19 189 THR A N 1
ATOM 1452 C CA . THR A 1 189 ? 0.107 2.667 15.760 1.00 98.19 189 THR A CA 1
ATOM 1453 C C . THR A 1 189 ? 0.723 4.053 15.681 1.00 98.19 189 THR A C 1
ATOM 1455 O O . THR A 1 189 ? 0.243 4.882 14.918 1.00 98.19 189 THR A O 1
ATOM 1458 N N . ALA A 1 190 ? 1.825 4.280 16.402 1.00 97.12 190 ALA A N 1
ATOM 1459 C CA . ALA A 1 190 ? 2.487 5.581 16.443 1.00 97.12 190 ALA A CA 1
ATOM 1460 C C . ALA A 1 190 ? 2.958 6.057 15.061 1.00 97.12 190 ALA A C 1
ATOM 1462 O O . ALA A 1 190 ? 2.851 7.244 14.767 1.00 97.12 190 ALA A O 1
ATOM 1463 N N . TRP A 1 191 ? 3.447 5.139 14.220 1.00 96.12 191 TRP A N 1
ATOM 1464 C CA . TRP A 1 191 ? 3.820 5.448 12.841 1.00 96.12 191 TRP A CA 1
ATOM 1465 C C . TRP A 1 191 ? 2.577 5.779 12.015 1.00 96.12 191 TRP A C 1
ATOM 1467 O O . TRP A 1 191 ? 2.500 6.879 11.488 1.00 96.12 191 TRP A O 1
ATOM 1477 N N . LEU A 1 192 ? 1.568 4.899 11.993 1.00 96.31 192 LEU A N 1
ATOM 1478 C CA . LEU A 1 192 ? 0.355 5.101 11.188 1.00 96.31 192 LEU A CA 1
ATOM 1479 C C . LEU A 1 192 ? -0.408 6.385 11.527 1.00 96.31 192 LEU A C 1
ATOM 1481 O O . LEU A 1 192 ? -1.043 6.970 10.653 1.00 96.31 192 LEU A O 1
ATOM 1485 N N . THR A 1 193 ? -0.384 6.811 12.790 1.00 94.56 193 THR A N 1
ATOM 1486 C CA . THR A 1 193 ? -1.059 8.037 13.233 1.00 94.56 193 THR A CA 1
ATOM 1487 C C . THR A 1 193 ? -0.171 9.277 13.165 1.00 94.56 193 THR A C 1
ATOM 1489 O O . THR A 1 193 ? -0.638 10.365 13.502 1.00 94.56 193 THR A O 1
ATOM 1492 N N . SER A 1 194 ? 1.107 9.150 12.792 1.00 94.12 194 SER A N 1
ATOM 1493 C CA . SER A 1 194 ? 1.985 10.313 12.694 1.00 94.12 194 SER A CA 1
ATOM 1494 C C . SER A 1 194 ? 1.651 11.149 11.455 1.00 94.12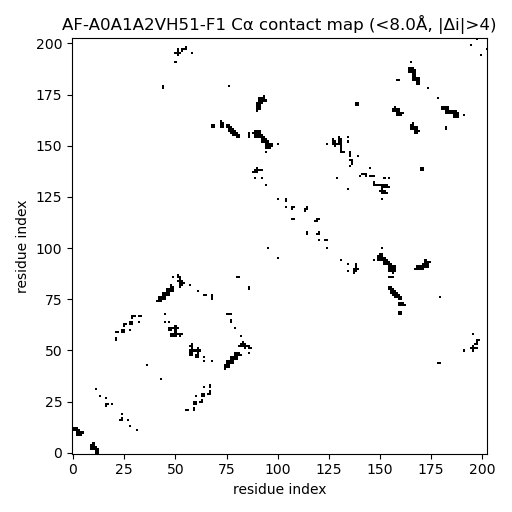 194 SER A C 1
ATOM 1496 O O . SER A 1 194 ? 1.203 10.611 10.441 1.00 94.12 194 SER A O 1
ATOM 1498 N N . PRO A 1 195 ? 1.951 12.457 11.471 1.00 91.69 195 PRO A N 1
ATOM 1499 C CA . PRO A 1 195 ? 1.967 13.249 10.248 1.00 91.69 195 PRO A CA 1
ATOM 1500 C C . PRO A 1 195 ? 2.865 12.597 9.182 1.00 91.69 195 PRO A C 1
ATOM 1502 O O . PRO A 1 195 ? 3.901 11.999 9.500 1.00 91.69 195 PRO A O 1
ATOM 1505 N N . SER A 1 196 ? 2.480 12.701 7.909 1.00 89.44 196 SER A N 1
ATOM 1506 C CA . SER A 1 196 ? 3.350 12.321 6.796 1.00 89.44 196 SER A CA 1
ATOM 1507 C C . SER A 1 196 ? 4.488 13.328 6.646 1.00 89.44 196 SER A C 1
ATOM 1509 O O . SER A 1 196 ? 4.363 14.489 7.044 1.00 89.44 196 SER A O 1
ATOM 1511 N N . ALA A 1 197 ? 5.586 12.926 6.003 1.00 86.94 197 ALA A N 1
ATOM 1512 C CA . ALA A 1 197 ? 6.667 13.863 5.716 1.00 86.94 197 ALA A CA 1
ATOM 1513 C C . ALA A 1 197 ? 6.173 15.069 4.902 1.00 86.94 197 ALA A C 1
ATOM 1515 O O . ALA A 1 197 ? 6.594 16.179 5.188 1.00 86.94 197 ALA A O 1
ATOM 1516 N N . SER A 1 198 ? 5.267 14.875 3.937 1.00 85.31 198 SER A N 1
ATOM 1517 C CA . SER A 1 198 ? 4.706 15.968 3.133 1.00 85.31 198 SER A CA 1
ATOM 1518 C C . SER A 1 198 ? 3.874 16.936 3.975 1.00 85.31 198 SER A C 1
ATOM 1520 O O . SER A 1 198 ? 4.008 18.148 3.822 1.00 85.31 198 SER A O 1
ATOM 1522 N N . SER A 1 199 ? 3.088 16.424 4.927 1.00 83.44 199 SER A N 1
ATOM 1523 C CA . SER A 1 199 ? 2.281 17.262 5.823 1.00 83.44 199 SER A CA 1
ATOM 1524 C C . SER A 1 199 ? 3.118 18.151 6.751 1.00 83.44 199 SER A C 1
ATOM 1526 O O . SER A 1 199 ? 2.661 19.218 7.147 1.00 83.44 199 SER A O 1
ATOM 1528 N N . LEU A 1 200 ? 4.357 17.751 7.067 1.00 84.25 200 LEU A N 1
ATOM 1529 C CA . LEU A 1 200 ? 5.260 18.527 7.925 1.00 84.25 200 LEU A CA 1
ATOM 1530 C C . LEU A 1 200 ? 5.869 19.745 7.223 1.00 84.25 200 LEU A C 1
ATOM 1532 O O . LEU A 1 200 ? 6.249 20.704 7.889 1.00 84.25 200 LEU A O 1
ATOM 1536 N N . VAL A 1 201 ? 6.003 19.694 5.897 1.00 81.12 201 VAL A N 1
ATOM 1537 C CA . VAL A 1 201 ? 6.613 20.767 5.089 1.00 81.12 201 VAL A CA 1
ATOM 1538 C C . VAL A 1 201 ? 5.588 21.614 4.337 1.00 81.12 201 VAL A C 1
ATOM 1540 O O . VAL A 1 201 ? 5.936 22.712 3.917 1.00 81.12 201 VAL A O 1
ATOM 1543 N N . GLY A 1 202 ? 4.338 21.155 4.214 1.00 69.38 2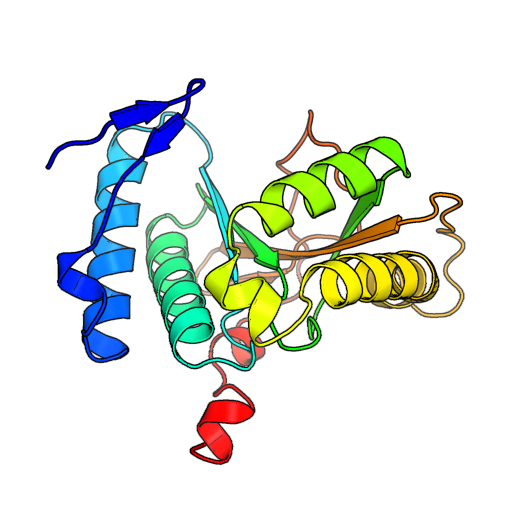02 GLY A N 1
ATOM 1544 C CA . GLY A 1 202 ? 3.236 21.953 3.665 1.00 69.38 202 GLY A CA 1
ATOM 1545 C C . GLY A 1 202 ? 3.348 22.255 2.167 1.00 69.38 20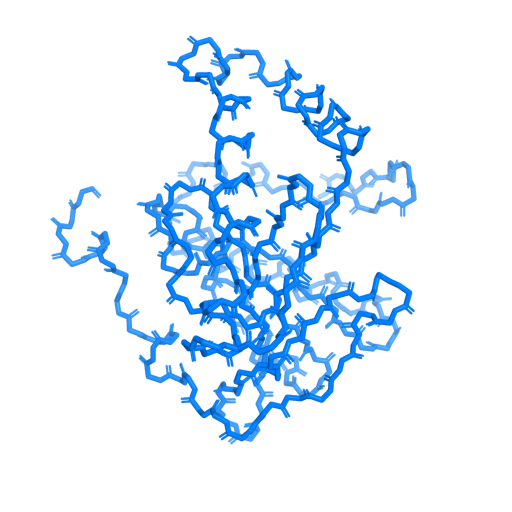2 GLY A C 1
ATOM 1546 O O . GLY A 1 202 ? 2.929 23.332 1.748 1.00 69.38 202 GLY A O 1
ATOM 1547 N N . TRP A 1 203 ? 3.944 21.341 1.389 1.00 60.84 203 TRP A N 1
ATOM 1548 C CA . TRP A 1 203 ? 3.935 21.403 -0.080 1.00 60.84 203 TRP A CA 1
ATOM 1549 C C . TRP A 1 203 ? 2.537 21.190 -0.664 1.00 60.84 203 TRP A C 1
ATOM 1551 O O . TRP A 1 203 ? 1.764 20.401 -0.070 1.00 60.84 203 TRP A O 1
#

Nearest PDB structures (foldseek):
  5hia-assembly1_D  TM=3.581E-01  e=6.962E-01  Homo sapiens
  5brn-assembly1_D  TM=4.048E-01  e=1.500E+00  Homo sapiens
  8tpv-assembly1_C  TM=3.394E-01  e=1.407E+00  Homo sapiens
  6kv3-assembly1_A  TM=2.959E-01  e=9.586E-01  Staphylococcus aureus subsp. aureus COL
  5w8v-assembly1_B  TM=3.574E-01  e=2.502E+00  Homo sapiens

Radius of gyration: 17.24 Å; Cα contacts (8 Å, |Δi|>4): 336; chains: 1; bounding box: 47×40×42 Å

Sequence (203 aa):
MAAGEFAGFRVVVLDHLVDADPTVLEAGVAAALTDVAREVRGPLLLISASPHDKHPRHEAVGRATAAAAAKFGDDAVWWMYAIWGPLALPTACLPFDAELMEAAQKLVSYYDGECTRNDYRRLVRGRSMAAAVLGAEQIFGFGSANSFTEEFMELFTETGYRRGRWLAGRPRRICPAQPFTDLSDRDITAWLTSPSASSLVGW

Mean predicted aligned error: 4.19 Å